Protein AF-A0A0M0KBC4-F1 (afdb_monomer_lite)

Radius of gyration: 20.79 Å; chains: 1; bounding box: 63×37×54 Å

Structure (mmCIF, N/CA/C/O backbone):
data_AF-A0A0M0KBC4-F1
#
_entry.id   AF-A0A0M0KBC4-F1
#
loop_
_atom_site.group_PDB
_atom_site.id
_atom_site.type_symbol
_atom_site.label_atom_id
_atom_site.label_alt_id
_atom_site.label_comp_id
_atom_site.label_asym_id
_atom_site.label_entity_id
_atom_site.label_seq_id
_atom_site.pdbx_PDB_ins_code
_atom_site.Cartn_x
_atom_site.Cartn_y
_atom_site.Cartn_z
_atom_site.occupancy
_atom_site.B_iso_or_equiv
_atom_site.auth_seq_id
_atom_site.auth_comp_id
_atom_site.auth_asym_id
_atom_site.auth_atom_id
_atom_site.pdbx_PDB_model_num
ATOM 1 N N . MET A 1 1 ? -1.799 -2.400 13.160 1.00 87.88 1 MET A N 1
ATOM 2 C CA . MET A 1 1 ? -2.278 -1.538 12.057 1.00 87.88 1 MET A CA 1
ATOM 3 C C . MET A 1 1 ? -3.212 -0.477 12.643 1.00 87.88 1 MET A C 1
ATOM 5 O O . MET A 1 1 ? -3.933 -0.819 13.569 1.00 87.88 1 MET A O 1
ATOM 9 N N . LEU A 1 2 ? -3.163 0.792 12.210 1.00 95.75 2 LEU A N 1
ATOM 10 C CA . LEU A 1 2 ? -4.002 1.878 12.781 1.00 95.75 2 LEU A CA 1
ATOM 11 C C . LEU A 1 2 ? -4.989 2.492 11.780 1.00 95.75 2 LEU A C 1
ATOM 13 O O . LEU A 1 2 ? -6.035 3.001 12.179 1.00 95.75 2 LEU A O 1
ATOM 17 N N . LEU A 1 3 ? -4.652 2.438 10.497 1.00 97.12 3 LEU A N 1
ATOM 18 C CA . LEU A 1 3 ? -5.424 2.964 9.384 1.00 97.12 3 LEU A CA 1
ATOM 19 C C . LEU A 1 3 ? -5.234 2.005 8.204 1.00 97.12 3 LEU A C 1
ATOM 21 O O . LEU A 1 3 ? -4.170 1.391 8.100 1.00 97.12 3 LEU A O 1
ATOM 25 N N . ALA A 1 4 ? -6.246 1.869 7.355 1.00 97.25 4 ALA A N 1
ATOM 26 C CA . ALA A 1 4 ? -6.097 1.277 6.030 1.00 97.25 4 ALA A CA 1
ATOM 27 C C . ALA A 1 4 ? -6.509 2.305 4.975 1.00 97.25 4 ALA A C 1
ATOM 29 O O . ALA A 1 4 ? -7.495 3.018 5.166 1.00 97.25 4 ALA A O 1
ATOM 30 N N . GLN A 1 5 ? -5.776 2.356 3.868 1.00 96.94 5 GLN A N 1
ATOM 31 C CA . GLN A 1 5 ? -6.034 3.252 2.745 1.00 96.94 5 GLN A CA 1
ATOM 32 C C . GLN A 1 5 ? -6.309 2.433 1.483 1.00 96.94 5 GLN A C 1
ATOM 34 O O . GLN A 1 5 ? -5.568 1.503 1.168 1.00 96.94 5 GLN A O 1
ATOM 39 N N . LEU A 1 6 ? -7.407 2.741 0.795 1.00 97.12 6 LEU A N 1
ATOM 40 C CA . LEU A 1 6 ? -7.862 2.020 -0.390 1.00 97.12 6 LEU A CA 1
ATOM 41 C C . LEU A 1 6 ? -8.185 3.011 -1.507 1.00 97.12 6 LEU A C 1
ATOM 43 O O . LEU A 1 6 ? -8.918 3.972 -1.288 1.00 97.12 6 LEU A O 1
ATOM 47 N N . ALA A 1 7 ? -7.673 2.745 -2.706 1.00 96.62 7 ALA A N 1
ATOM 48 C CA . ALA A 1 7 ? -7.993 3.492 -3.917 1.00 96.62 7 ALA A CA 1
ATOM 49 C C . ALA A 1 7 ? -8.399 2.517 -5.030 1.00 96.62 7 ALA A C 1
ATOM 51 O O . ALA A 1 7 ? -7.661 1.574 -5.338 1.00 96.62 7 ALA A O 1
ATOM 52 N N . ALA A 1 8 ? -9.572 2.738 -5.621 1.00 95.69 8 ALA A N 1
ATOM 53 C CA . ALA A 1 8 ? -10.022 2.015 -6.806 1.00 95.69 8 ALA A CA 1
ATOM 54 C C . ALA A 1 8 ? -9.536 2.715 -8.089 1.00 95.69 8 ALA A C 1
ATOM 56 O O . ALA A 1 8 ? -9.063 3.851 -8.056 1.00 95.69 8 ALA A O 1
ATOM 57 N N . ASP A 1 9 ? -9.605 2.014 -9.218 1.00 93.00 9 ASP A N 1
ATOM 58 C CA . ASP A 1 9 ? -9.225 2.512 -10.547 1.00 93.00 9 ASP A CA 1
ATOM 59 C C . ASP A 1 9 ? -10.371 3.227 -11.283 1.00 93.00 9 ASP A C 1
ATOM 61 O O . ASP A 1 9 ? -10.173 3.752 -12.377 1.00 93.00 9 ASP A O 1
ATOM 65 N N . ASP A 1 10 ? -11.554 3.302 -10.676 1.00 92.94 10 ASP A N 1
ATOM 66 C CA . ASP A 1 10 ? -12.769 3.897 -11.242 1.00 92.94 10 ASP A CA 1
ATOM 67 C C . ASP A 1 10 ? -12.880 5.421 -11.038 1.00 92.94 10 ASP A C 1
ATOM 69 O O . ASP A 1 10 ? -13.894 6.032 -11.379 1.00 92.94 10 ASP A O 1
ATOM 73 N N . GLY A 1 11 ? -11.844 6.047 -10.473 1.00 88.62 11 GLY A N 1
ATOM 74 C CA . GLY A 1 11 ? -11.829 7.475 -10.154 1.00 88.62 11 GLY A CA 1
ATOM 75 C C . GLY A 1 11 ? -12.604 7.843 -8.888 1.00 88.62 11 GLY A C 1
ATOM 76 O O . GLY A 1 11 ? -12.750 9.033 -8.596 1.00 88.62 11 GLY A O 1
ATOM 77 N N . SER A 1 12 ? -13.087 6.860 -8.121 1.00 93.62 12 SER A N 1
ATOM 78 C CA . SER A 1 12 ? -13.657 7.118 -6.801 1.00 93.62 12 SER A CA 1
ATOM 79 C C . SER A 1 12 ? -12.614 7.709 -5.836 1.00 93.62 12 SER A C 1
ATOM 81 O O . SER A 1 12 ? -11.406 7.494 -5.989 1.00 93.62 12 SER A O 1
ATOM 83 N N . PRO A 1 13 ? -13.052 8.487 -4.828 1.00 93.88 13 PRO A N 1
ATOM 84 C CA . PRO A 1 13 ? -12.146 9.027 -3.824 1.00 93.88 13 PRO A CA 1
ATOM 85 C C . PRO A 1 13 ? -11.430 7.925 -3.039 1.00 93.88 13 PRO A C 1
ATOM 87 O O . PRO A 1 13 ? -12.022 6.896 -2.713 1.00 93.88 13 PRO A O 1
ATOM 90 N N . THR A 1 14 ? -10.183 8.187 -2.641 1.00 95.88 14 THR A N 1
ATOM 91 C CA . THR A 1 14 ? -9.465 7.318 -1.704 1.00 95.88 14 THR A CA 1
ATOM 92 C C . THR A 1 14 ? -10.241 7.186 -0.395 1.00 95.88 14 THR A C 1
ATOM 94 O O . THR A 1 14 ? -10.592 8.181 0.245 1.00 95.88 14 THR A O 1
ATOM 97 N N . VAL A 1 15 ? -10.461 5.947 0.033 1.00 97.00 15 VAL A N 1
ATOM 98 C CA . VAL A 1 15 ? -11.138 5.611 1.284 1.00 97.00 15 VAL A CA 1
ATOM 99 C C . VAL A 1 15 ? -10.098 5.366 2.369 1.00 97.00 15 VAL A C 1
ATOM 101 O O . VAL A 1 15 ? -9.178 4.567 2.196 1.00 97.00 15 VAL A O 1
ATOM 104 N N . LEU A 1 16 ? -10.270 6.032 3.512 1.00 97.88 16 LEU A N 1
ATOM 105 C CA . LEU A 1 16 ? -9.506 5.775 4.731 1.00 97.88 16 LEU A CA 1
ATOM 106 C C . LEU A 1 16 ? -10.398 5.049 5.741 1.00 97.88 16 LEU A C 1
ATOM 108 O O . LEU A 1 16 ? -11.423 5.580 6.168 1.00 97.88 16 LEU A O 1
ATOM 112 N N . ILE A 1 17 ? -9.999 3.844 6.139 1.00 97.81 17 ILE A N 1
ATOM 113 C CA . ILE A 1 17 ? -10.707 3.025 7.125 1.00 97.81 17 ILE A CA 1
ATOM 114 C C . ILE A 1 17 ? -10.004 3.168 8.474 1.00 97.81 17 ILE A C 1
ATOM 116 O O . ILE A 1 17 ? -8.829 2.825 8.625 1.00 97.81 17 ILE A O 1
ATOM 120 N N . ASP A 1 18 ? -10.738 3.658 9.473 1.00 97.88 18 ASP A N 1
ATOM 121 C CA . ASP A 1 18 ? -10.247 3.873 10.835 1.00 97.88 18 ASP A CA 1
ATOM 122 C C . ASP A 1 18 ? -10.155 2.557 11.628 1.00 97.88 18 ASP A C 1
ATOM 124 O O . ASP A 1 18 ? -10.994 2.254 12.480 1.00 97.88 18 ASP A O 1
ATOM 128 N N . ILE A 1 19 ? -9.112 1.772 11.351 1.00 98.19 19 ILE A N 1
ATOM 129 C CA . ILE A 1 19 ? -8.852 0.488 12.024 1.00 98.19 19 ILE A CA 1
ATOM 130 C C . ILE A 1 19 ? -8.664 0.675 13.533 1.00 98.19 19 ILE A C 1
ATOM 132 O O . ILE A 1 19 ? -9.066 -0.182 14.313 1.00 98.19 19 ILE A O 1
ATOM 136 N N . TYR A 1 20 ? -8.108 1.805 13.975 1.00 96.75 20 TYR A N 1
ATOM 137 C CA . TYR A 1 20 ? -7.945 2.086 15.401 1.00 96.75 20 TYR A CA 1
ATOM 138 C C . TYR A 1 20 ? -9.282 2.195 16.149 1.00 96.75 20 TYR A C 1
ATOM 140 O O . TYR A 1 20 ? -9.367 1.777 17.302 1.00 96.75 20 TYR A O 1
ATOM 148 N N . ARG A 1 21 ? -10.337 2.727 15.525 1.00 97.19 21 ARG A N 1
ATOM 149 C CA . ARG A 1 21 ? -11.670 2.764 16.147 1.00 97.19 21 ARG A CA 1
ATOM 150 C C . ARG A 1 21 ? -12.486 1.506 15.896 1.00 97.19 21 ARG A C 1
ATOM 152 O O . ARG A 1 21 ? -13.163 1.046 16.806 1.00 97.19 21 ARG A O 1
ATOM 159 N N . LEU A 1 22 ? -12.450 0.995 14.669 1.00 97.75 22 LEU A N 1
ATOM 160 C CA . LEU A 1 22 ? -13.298 -0.118 14.238 1.00 97.75 22 LEU A CA 1
ATOM 161 C C . LEU A 1 22 ? -12.752 -1.481 14.670 1.00 97.75 22 LEU A C 1
ATOM 163 O O . LEU A 1 22 ? -13.522 -2.427 14.804 1.00 97.75 22 LEU A O 1
ATOM 167 N N . GLN A 1 23 ? -11.441 -1.580 14.902 1.00 96.44 23 GLN A N 1
ATOM 168 C CA . GLN A 1 23 ? -10.766 -2.799 15.339 1.00 96.44 23 GLN A CA 1
ATOM 169 C C . GLN A 1 23 ? -11.176 -3.994 14.460 1.00 96.44 23 GLN A C 1
ATOM 171 O O . GLN A 1 23 ? -11.133 -3.910 13.231 1.00 96.44 23 GLN A O 1
ATOM 176 N N . GLN A 1 24 ? -11.584 -5.100 15.080 1.00 97.38 24 GLN A N 1
ATOM 177 C CA . GLN A 1 24 ? -11.939 -6.338 14.401 1.00 97.38 24 GLN A CA 1
ATOM 178 C C . GLN A 1 24 ? -13.198 -6.213 13.522 1.00 97.38 24 GLN A C 1
ATOM 180 O O . GLN A 1 24 ? -13.252 -6.819 12.451 1.00 97.38 24 GLN A O 1
ATOM 185 N N . SER A 1 25 ? -14.160 -5.358 13.893 1.00 98.19 25 SER A N 1
ATOM 186 C CA . SER A 1 25 ? -15.384 -5.143 13.109 1.00 98.19 25 SER A CA 1
ATOM 187 C C . SER A 1 25 ? -15.105 -4.551 11.724 1.00 98.19 25 SER A C 1
ATOM 189 O O . SER A 1 25 ? -15.877 -4.805 10.806 1.00 98.19 25 SER A O 1
ATOM 191 N N . ALA A 1 26 ? -13.986 -3.840 11.506 1.00 98.25 26 ALA A N 1
ATOM 192 C CA . ALA A 1 26 ? -13.593 -3.414 10.153 1.00 98.25 26 ALA A CA 1
ATOM 193 C C . ALA A 1 26 ? -13.374 -4.606 9.206 1.00 98.25 26 ALA A C 1
ATOM 195 O O . ALA A 1 26 ? -13.672 -4.526 8.015 1.00 98.25 26 ALA A O 1
ATOM 196 N N . PHE A 1 27 ? -12.841 -5.705 9.739 1.00 98.44 27 PHE A N 1
ATOM 197 C CA . PHE A 1 27 ? -12.489 -6.902 8.983 1.00 98.44 27 PHE A CA 1
ATOM 198 C C . PHE A 1 27 ? -13.672 -7.837 8.791 1.00 98.44 27 PHE A C 1
ATOM 200 O O . PHE A 1 27 ? -13.830 -8.385 7.701 1.00 98.44 27 PHE A O 1
ATOM 207 N N . GLU A 1 28 ? -14.482 -8.003 9.831 1.00 97.44 28 GLU A N 1
ATOM 208 C CA . GLU A 1 28 ? -15.611 -8.930 9.843 1.00 97.44 28 GLU A CA 1
ATOM 209 C C . GLU A 1 28 ? -16.857 -8.275 9.254 1.00 97.44 28 GLU A C 1
ATOM 211 O O . GLU A 1 28 ? -17.180 -8.500 8.090 1.00 97.44 28 GLU A O 1
ATOM 216 N N . GLU A 1 29 ? -17.516 -7.409 10.018 1.00 97.44 29 GLU A N 1
ATOM 217 C CA . GLU A 1 29 ? -18.752 -6.735 9.604 1.00 97.44 29 GLU A CA 1
ATOM 218 C C . GLU A 1 29 ? -18.523 -5.765 8.435 1.00 97.44 29 GLU A C 1
ATOM 220 O O . GLU A 1 29 ? -19.352 -5.656 7.535 1.00 97.44 29 GLU A O 1
ATOM 225 N N . GLY A 1 30 ? -17.374 -5.085 8.423 1.00 97.06 30 GLY A N 1
ATOM 226 C CA . GLY A 1 30 ? -16.983 -4.135 7.381 1.00 97.06 30 GLY A CA 1
ATOM 227 C C . GLY A 1 30 ? -16.482 -4.784 6.088 1.00 97.06 30 GLY A C 1
ATOM 228 O O . GLY A 1 30 ? -16.211 -4.073 5.122 1.00 97.06 30 GLY A O 1
ATOM 229 N N . GLY A 1 31 ? -16.332 -6.113 6.050 1.00 97.88 31 GLY A N 1
ATOM 230 C CA . GLY A 1 31 ? -15.965 -6.863 4.845 1.00 97.88 31 GLY A CA 1
ATOM 231 C C . GLY A 1 31 ? -14.505 -6.728 4.393 1.00 97.88 31 GLY A C 1
ATOM 232 O O . GLY A 1 31 ? -14.138 -7.300 3.362 1.00 97.88 31 GLY A O 1
ATOM 233 N N . LEU A 1 32 ? -13.641 -6.028 5.140 1.00 98.06 32 LEU A N 1
ATOM 234 C CA . LEU A 1 32 ? -12.242 -5.836 4.740 1.00 98.06 32 LEU A CA 1
ATOM 235 C C . LEU A 1 32 ? -11.474 -7.167 4.664 1.00 98.06 32 LEU A C 1
ATOM 237 O O . LEU A 1 32 ? -10.649 -7.327 3.765 1.00 98.06 32 LEU A O 1
ATOM 241 N N . ARG A 1 33 ? -11.769 -8.156 5.527 1.00 98.44 33 ARG A N 1
ATOM 242 C CA . ARG A 1 33 ? -11.155 -9.496 5.426 1.00 98.44 33 ARG A CA 1
ATOM 243 C C . ARG A 1 33 ? -11.511 -10.156 4.100 1.00 98.44 33 ARG A C 1
ATOM 245 O O . ARG A 1 33 ? -10.613 -10.585 3.382 1.00 98.44 33 ARG A O 1
ATOM 252 N N . ALA A 1 34 ? -12.798 -10.175 3.751 1.00 98.50 34 ALA A N 1
ATOM 253 C CA . ALA A 1 34 ? -13.273 -10.775 2.507 1.00 98.50 34 ALA A CA 1
ATOM 254 C C . ALA A 1 34 ? -12.606 -10.134 1.276 1.00 98.50 34 ALA A C 1
ATOM 256 O O . ALA A 1 34 ? -12.190 -10.838 0.356 1.00 98.50 34 ALA A O 1
ATOM 257 N N . LEU A 1 35 ? -12.430 -8.809 1.284 1.00 98.12 35 LEU A N 1
ATOM 258 C CA . LEU A 1 35 ? -11.727 -8.086 0.223 1.00 98.12 35 LEU A CA 1
ATOM 259 C C . LEU A 1 35 ? -10.235 -8.462 0.139 1.00 98.12 35 LEU A C 1
ATOM 261 O O . LEU A 1 35 ? -9.726 -8.770 -0.943 1.00 98.12 35 LEU A O 1
ATOM 265 N N . LEU A 1 36 ? -9.522 -8.446 1.268 1.00 98.38 36 LEU A N 1
ATOM 266 C CA . LEU A 1 36 ? -8.079 -8.711 1.310 1.00 98.38 36 LEU A CA 1
ATOM 267 C C . LEU A 1 36 ? -7.739 -10.181 1.001 1.00 98.38 36 LEU A C 1
ATOM 269 O O . LEU A 1 36 ? -6.717 -10.437 0.358 1.00 98.38 36 LEU A O 1
ATOM 273 N N . GLU A 1 37 ? -8.623 -11.118 1.356 1.00 98.44 37 GLU A N 1
ATOM 274 C CA . GLU A 1 37 ? -8.490 -12.559 1.085 1.00 98.44 37 GLU A CA 1
ATOM 275 C C . GLU A 1 37 ? -9.006 -12.980 -0.301 1.00 98.44 37 GLU A C 1
ATOM 277 O O . GLU A 1 37 ? -8.656 -14.063 -0.780 1.00 98.44 37 GLU A O 1
ATOM 282 N N . SER A 1 38 ? -9.761 -12.121 -0.995 1.00 98.38 38 SER A N 1
ATOM 283 C CA . SER A 1 38 ? -10.327 -12.407 -2.320 1.00 98.38 38 SER A CA 1
ATOM 284 C C . SER A 1 38 ? -9.261 -12.747 -3.368 1.00 98.38 38 SER A C 1
ATOM 286 O O . SER A 1 38 ? -8.368 -11.953 -3.662 1.00 98.38 38 SER A O 1
ATOM 288 N N . THR A 1 39 ? -9.389 -13.902 -4.019 1.00 96.56 39 THR A N 1
ATOM 289 C CA . THR A 1 39 ? -8.565 -14.253 -5.187 1.00 96.56 39 THR A CA 1
ATOM 290 C C . THR A 1 39 ? -9.065 -13.612 -6.481 1.00 96.56 39 THR A C 1
ATOM 292 O O . THR A 1 39 ? -8.310 -13.552 -7.447 1.00 96.56 39 THR A O 1
ATOM 295 N N . ALA A 1 40 ? -10.299 -13.100 -6.503 1.00 97.19 40 ALA A N 1
ATOM 296 C CA . ALA A 1 40 ? -10.872 -12.409 -7.656 1.00 97.19 40 ALA A CA 1
ATOM 297 C C . ALA A 1 40 ? -10.400 -10.950 -7.737 1.00 97.19 40 ALA A C 1
ATOM 299 O O . ALA A 1 40 ? -10.138 -10.434 -8.820 1.00 97.19 40 ALA A O 1
ATOM 300 N N . THR A 1 41 ? -10.233 -10.297 -6.586 1.00 96.81 41 THR A N 1
ATOM 301 C CA . THR A 1 41 ? -9.788 -8.903 -6.511 1.00 96.81 41 THR A CA 1
ATOM 302 C C . THR A 1 41 ? -8.276 -8.852 -6.348 1.00 96.81 41 THR A C 1
ATOM 304 O O . THR A 1 41 ? -7.727 -9.370 -5.369 1.00 96.81 41 THR A O 1
ATOM 307 N N . ARG A 1 42 ? -7.589 -8.224 -7.305 1.00 97.31 42 ARG A N 1
ATOM 308 C CA . ARG A 1 42 ? -6.144 -7.994 -7.221 1.00 97.31 42 ARG A CA 1
ATOM 309 C C . ARG A 1 42 ? -5.865 -6.785 -6.332 1.00 97.31 42 ARG A C 1
ATOM 311 O O . ARG A 1 42 ? -6.443 -5.726 -6.545 1.00 97.31 42 ARG A O 1
ATOM 318 N N . LYS A 1 43 ? -4.966 -6.933 -5.357 1.00 98.31 43 LYS A N 1
ATOM 319 C CA . LYS A 1 43 ? -4.533 -5.828 -4.487 1.00 98.31 43 LYS A CA 1
ATOM 320 C C . LYS A 1 43 ? -3.211 -5.268 -4.991 1.00 98.31 43 LYS A C 1
ATOM 322 O O . LYS A 1 43 ? -2.247 -6.018 -5.140 1.00 98.31 43 LYS A O 1
ATOM 327 N N . LEU A 1 44 ? -3.169 -3.966 -5.251 1.00 98.12 44 LEU A N 1
ATOM 328 C CA . LEU A 1 44 ? -1.933 -3.260 -5.574 1.00 98.12 44 LEU A CA 1
ATOM 329 C C . LEU A 1 44 ? -1.354 -2.713 -4.279 1.00 98.12 44 LEU A C 1
ATOM 331 O O . LEU A 1 44 ? -2.015 -1.928 -3.603 1.00 98.12 44 LEU A O 1
ATOM 335 N N . ILE A 1 45 ? -0.161 -3.163 -3.904 1.00 97.75 45 ILE A N 1
ATOM 336 C CA . ILE A 1 45 ? 0.465 -2.774 -2.638 1.00 97.75 45 ILE A CA 1
ATOM 337 C C . ILE A 1 45 ? 1.923 -2.437 -2.901 1.00 97.75 45 ILE A C 1
ATOM 339 O O . ILE A 1 45 ? 2.607 -3.139 -3.642 1.00 97.75 45 ILE A O 1
ATOM 343 N N . PHE A 1 46 ? 2.405 -1.354 -2.300 1.00 96.94 46 PHE A N 1
ATOM 344 C CA . PHE A 1 46 ? 3.818 -1.012 -2.335 1.00 96.94 46 PHE A CA 1
ATOM 345 C C . PHE A 1 46 ? 4.501 -1.577 -1.090 1.00 96.94 46 PHE A C 1
ATOM 347 O O . PHE A 1 46 ? 4.295 -1.052 -0.004 1.00 96.94 46 PHE A O 1
ATOM 354 N N . ASP A 1 47 ? 5.316 -2.624 -1.253 1.00 96.12 47 ASP A N 1
ATOM 355 C CA . ASP A 1 47 ? 6.029 -3.276 -0.144 1.00 96.12 47 ASP A CA 1
ATOM 356 C C . ASP A 1 47 ? 5.109 -3.817 0.971 1.00 96.12 47 ASP A C 1
ATOM 358 O O . ASP A 1 47 ? 5.189 -3.435 2.137 1.00 96.12 47 ASP A O 1
ATOM 362 N N . GLY A 1 48 ? 4.237 -4.762 0.614 1.00 96.00 48 GLY A N 1
ATOM 363 C CA . GLY A 1 48 ? 3.202 -5.285 1.515 1.00 96.00 48 GLY A CA 1
ATOM 364 C C . GLY A 1 48 ? 3.681 -6.238 2.611 1.00 96.00 48 GLY A C 1
ATOM 365 O O . GLY A 1 48 ? 2.855 -6.899 3.232 1.00 96.00 48 GLY A O 1
ATOM 366 N N . ARG A 1 49 ? 4.991 -6.379 2.839 1.00 96.38 49 ARG A N 1
ATOM 367 C CA . ARG A 1 49 ? 5.542 -7.366 3.787 1.00 96.38 49 ARG A CA 1
ATOM 368 C C . ARG A 1 49 ? 5.135 -7.063 5.230 1.00 96.38 49 ARG A C 1
ATOM 370 O O . ARG A 1 49 ? 4.615 -7.938 5.916 1.00 96.38 49 ARG A O 1
ATOM 377 N N . ALA A 1 50 ? 5.332 -5.818 5.668 1.00 95.06 50 ALA A N 1
ATOM 378 C CA . ALA A 1 50 ? 4.927 -5.377 7.004 1.00 95.06 50 ALA A CA 1
ATOM 379 C C . ALA A 1 50 ? 3.400 -5.406 7.174 1.00 95.06 50 ALA A C 1
ATOM 381 O O . ALA A 1 50 ? 2.900 -5.772 8.239 1.00 95.06 50 ALA A O 1
ATOM 382 N N . ASP A 1 51 ? 2.665 -5.069 6.111 1.00 96.12 51 ASP A N 1
ATOM 383 C CA . ASP A 1 51 ? 1.205 -5.115 6.108 1.00 96.12 51 ASP A CA 1
ATOM 384 C C . ASP A 1 51 ? 0.697 -6.551 6.240 1.00 96.12 51 ASP A C 1
ATOM 386 O O . ASP A 1 51 ? -0.179 -6.810 7.055 1.00 96.12 51 ASP A O 1
ATOM 390 N N . ALA A 1 52 ? 1.269 -7.505 5.501 1.00 97.44 52 ALA A N 1
ATOM 391 C CA . ALA A 1 52 ? 0.885 -8.912 5.571 1.00 97.44 52 ALA A CA 1
ATOM 392 C C . ALA A 1 52 ? 1.156 -9.529 6.950 1.00 97.44 52 ALA A C 1
ATOM 394 O O . ALA A 1 52 ? 0.287 -10.225 7.476 1.00 97.44 52 ALA A O 1
ATOM 395 N N . ASP A 1 53 ? 2.317 -9.242 7.547 1.00 97.00 53 ASP A N 1
ATOM 396 C CA . ASP A 1 53 ? 2.661 -9.653 8.915 1.00 97.00 53 ASP A CA 1
ATOM 397 C C . ASP A 1 53 ? 1.635 -9.105 9.927 1.00 97.00 53 ASP A C 1
ATOM 399 O O . ASP A 1 53 ? 1.040 -9.854 10.707 1.00 97.00 53 ASP A O 1
ATOM 403 N N . ALA A 1 54 ? 1.331 -7.804 9.850 1.00 95.69 54 ALA A N 1
ATOM 404 C CA . ALA A 1 54 ? 0.357 -7.160 10.727 1.00 95.69 54 ALA A CA 1
ATOM 405 C C . ALA A 1 54 ? -1.077 -7.678 10.516 1.00 95.69 54 ALA A C 1
ATOM 407 O O . ALA A 1 54 ? -1.777 -7.946 11.492 1.00 95.69 54 ALA A O 1
ATOM 408 N N . LEU A 1 55 ? -1.525 -7.824 9.268 1.00 97.56 55 LEU A N 1
ATOM 409 C CA . LEU A 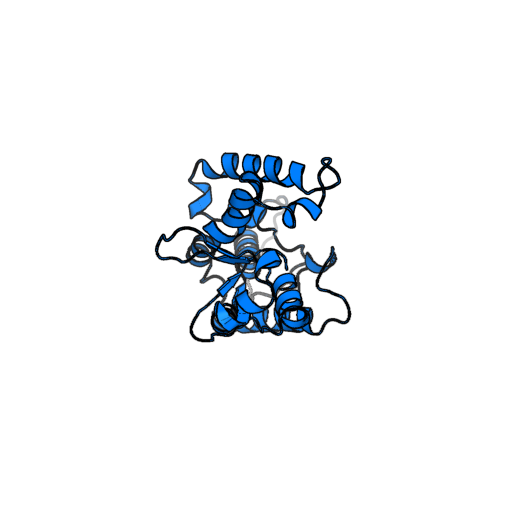1 55 ? -2.852 -8.341 8.922 1.00 97.56 55 LEU A CA 1
ATOM 410 C C . LEU A 1 55 ? -3.043 -9.769 9.439 1.00 97.56 55 LEU A C 1
ATOM 412 O O . LEU A 1 55 ? -4.092 -10.083 10.008 1.00 97.56 55 LEU A O 1
ATOM 416 N N . PHE A 1 56 ? -2.025 -10.616 9.292 1.00 97.25 56 PHE A N 1
ATOM 417 C CA . PHE A 1 56 ? -2.100 -12.007 9.713 1.00 97.25 56 PHE A CA 1
ATOM 418 C C . PHE A 1 56 ? -2.126 -12.132 11.238 1.00 97.25 56 PHE A C 1
ATOM 420 O O . PHE A 1 56 ? -3.085 -12.667 11.793 1.00 97.25 56 PHE A O 1
ATOM 427 N N . HIS A 1 57 ? -1.116 -11.597 11.928 1.00 95.94 57 HIS A N 1
ATOM 428 C CA . HIS A 1 57 ? -0.965 -11.827 13.369 1.00 95.94 57 HIS A CA 1
ATOM 429 C C . HIS A 1 57 ? -1.926 -10.997 14.220 1.00 95.94 57 HIS A C 1
ATOM 431 O O . HIS A 1 57 ? -2.369 -11.474 15.263 1.00 95.94 57 HIS A O 1
ATOM 437 N N . LEU A 1 58 ? -2.279 -9.777 13.794 1.00 95.69 58 LEU A N 1
ATOM 438 C CA . LEU A 1 58 ? -3.140 -8.887 14.588 1.00 95.69 58 LEU A CA 1
ATOM 439 C C . LEU A 1 58 ? -4.626 -9.017 14.248 1.00 95.69 58 LEU A C 1
ATOM 441 O O . LEU A 1 58 ? -5.458 -8.748 15.109 1.00 95.69 58 LEU A O 1
ATOM 445 N N . HIS A 1 59 ? -4.964 -9.395 13.012 1.00 96.44 59 HIS A N 1
ATOM 446 C CA . HIS A 1 59 ? -6.345 -9.342 12.511 1.00 96.44 59 HIS A CA 1
ATOM 447 C C . HIS A 1 59 ? -6.827 -10.659 11.887 1.00 96.44 59 HIS A C 1
ATOM 449 O O . HIS A 1 59 ? -7.946 -10.721 11.359 1.00 96.44 59 HIS A O 1
ATOM 455 N N . GLN A 1 60 ? -6.005 -11.718 11.941 1.00 97.44 60 GLN A N 1
ATOM 456 C CA . GLN A 1 60 ? -6.317 -13.039 11.385 1.00 97.44 60 GLN A CA 1
ATOM 457 C C . GLN A 1 60 ? -6.802 -12.930 9.933 1.00 97.44 60 GLN A C 1
ATOM 459 O O . GLN A 1 60 ? -7.839 -13.476 9.567 1.00 97.44 60 GLN A O 1
ATOM 464 N N . THR A 1 61 ? -6.108 -12.113 9.139 1.00 97.88 61 THR A N 1
ATOM 465 C CA . THR A 1 61 ? -6.475 -11.803 7.754 1.00 97.88 61 THR A CA 1
ATOM 466 C C . THR A 1 61 ? -5.296 -12.100 6.839 1.00 97.88 61 THR A C 1
ATOM 468 O O . THR A 1 61 ? -4.198 -11.572 7.030 1.00 97.88 61 THR A O 1
ATOM 471 N N . ARG A 1 62 ? -5.504 -12.954 5.834 1.00 97.62 62 ARG A N 1
ATOM 472 C CA . ARG A 1 62 ? -4.470 -13.313 4.855 1.00 97.62 62 ARG A CA 1
ATOM 473 C C . ARG A 1 62 ? -4.549 -12.427 3.622 1.00 97.62 62 ARG A C 1
ATOM 475 O O . ARG A 1 62 ? -5.515 -12.431 2.875 1.00 97.62 62 ARG A O 1
ATOM 482 N N . LEU A 1 63 ? -3.469 -11.718 3.347 1.00 97.44 63 LEU A N 1
ATOM 483 C CA . LEU A 1 63 ? -3.374 -10.919 2.139 1.00 97.44 63 LEU A CA 1
ATOM 484 C C . LEU A 1 63 ? -3.072 -11.821 0.923 1.00 97.44 63 LEU A C 1
ATOM 486 O O . LEU A 1 63 ? -2.014 -12.448 0.859 1.00 97.44 63 LEU A O 1
ATOM 490 N N . THR A 1 64 ? -3.998 -11.913 -0.035 1.00 97.12 64 THR A N 1
ATOM 491 C CA . THR A 1 64 ? -3.888 -12.791 -1.225 1.00 97.12 64 THR A CA 1
ATOM 492 C C . THR A 1 64 ? -3.883 -11.987 -2.526 1.00 97.12 64 THR A C 1
ATOM 494 O O . THR A 1 64 ? -4.143 -10.797 -2.496 1.00 97.12 64 THR A O 1
ATOM 497 N N . ASN A 1 65 ? -3.602 -12.602 -3.685 1.00 97.56 65 ASN A N 1
ATOM 498 C CA . ASN A 1 65 ? -3.681 -11.963 -5.016 1.00 97.56 65 ASN A CA 1
ATOM 499 C C . ASN A 1 65 ? -3.094 -10.533 -5.075 1.00 97.56 65 ASN A C 1
ATOM 501 O O . ASN A 1 65 ? -3.746 -9.578 -5.506 1.00 97.56 65 ASN A O 1
ATOM 505 N N . VAL A 1 66 ? -1.867 -10.383 -4.580 1.00 98.00 66 VAL A N 1
ATOM 506 C CA . VAL A 1 66 ? -1.173 -9.094 -4.515 1.00 98.00 66 VAL A CA 1
ATOM 507 C C . VAL A 1 66 ? -0.287 -8.906 -5.740 1.00 98.00 66 VAL A C 1
ATOM 509 O O . VAL A 1 66 ? 0.368 -9.842 -6.198 1.00 98.00 66 VAL A O 1
ATOM 512 N N . CYS A 1 67 ? -0.259 -7.682 -6.253 1.00 97.81 67 CYS A N 1
ATOM 513 C CA . CYS A 1 67 ? 0.780 -7.183 -7.138 1.00 97.81 67 CYS A CA 1
ATOM 514 C C . CYS A 1 67 ? 1.643 -6.201 -6.343 1.00 97.81 67 CYS A C 1
ATOM 516 O O . CYS A 1 67 ? 1.152 -5.159 -5.905 1.00 97.81 67 CYS A O 1
ATOM 518 N N . ASP A 1 68 ? 2.911 -6.552 -6.139 1.00 97.75 68 ASP A N 1
ATOM 519 C CA . ASP A 1 68 ? 3.837 -5.733 -5.364 1.00 97.75 68 ASP A CA 1
ATOM 520 C C . ASP A 1 68 ? 4.485 -4.657 -6.248 1.00 97.75 68 ASP A C 1
ATOM 522 O O . ASP A 1 68 ? 5.381 -4.926 -7.056 1.00 97.75 68 ASP A O 1
ATOM 526 N N . CYS A 1 69 ? 4.031 -3.414 -6.097 1.00 97.25 69 CYS A N 1
ATOM 527 C CA . CYS A 1 69 ? 4.495 -2.283 -6.898 1.00 97.25 69 CYS A CA 1
ATOM 528 C C . CYS A 1 69 ? 5.979 -1.953 -6.659 1.00 97.25 69 CYS A C 1
ATOM 530 O O . CYS A 1 69 ? 6.628 -1.388 -7.542 1.00 97.25 69 CYS A O 1
ATOM 532 N N . GLN A 1 70 ? 6.550 -2.330 -5.508 1.00 96.50 70 GLN A N 1
ATOM 533 C CA . GLN A 1 70 ? 7.978 -2.142 -5.245 1.00 96.50 70 GLN A CA 1
ATOM 534 C C . GLN A 1 70 ? 8.826 -3.093 -6.099 1.00 96.50 70 GLN A C 1
ATOM 536 O O . GLN A 1 70 ? 9.874 -2.687 -6.606 1.00 96.50 70 GLN A O 1
ATOM 541 N N . VAL A 1 71 ? 8.361 -4.332 -6.303 1.00 96.69 71 VAL A N 1
ATOM 542 C CA . VAL A 1 71 ? 9.010 -5.311 -7.193 1.00 96.69 71 VAL A CA 1
ATOM 543 C C . VAL A 1 71 ? 8.986 -4.807 -8.636 1.00 96.69 71 VAL A C 1
ATOM 545 O O . VAL A 1 71 ? 10.028 -4.814 -9.292 1.00 96.69 71 VAL A O 1
ATOM 548 N N . LEU A 1 72 ? 7.833 -4.307 -9.105 1.00 95.94 72 LEU A N 1
ATOM 549 C CA . LEU A 1 72 ? 7.710 -3.696 -10.437 1.00 95.94 72 LEU A CA 1
ATOM 550 C C . LEU A 1 72 ? 8.698 -2.540 -10.620 1.00 95.94 72 LEU A C 1
ATOM 552 O O . LEU A 1 72 ? 9.450 -2.518 -11.592 1.00 95.94 72 LEU A O 1
ATOM 556 N N . CYS A 1 73 ? 8.742 -1.617 -9.655 1.00 95.19 73 CYS A N 1
ATOM 557 C CA . CYS A 1 73 ? 9.655 -0.479 -9.691 1.00 95.19 73 CYS A CA 1
ATOM 558 C C . CYS A 1 73 ? 11.123 -0.926 -9.742 1.00 95.19 73 CYS A C 1
ATOM 560 O O . CYS A 1 73 ? 11.886 -0.454 -10.582 1.00 95.19 73 CYS A O 1
ATOM 562 N N . ALA A 1 74 ? 11.523 -1.859 -8.876 1.00 95.00 74 ALA A N 1
ATOM 563 C CA . ALA A 1 74 ? 12.893 -2.362 -8.842 1.00 95.00 74 ALA A CA 1
ATOM 564 C C . ALA A 1 74 ? 13.299 -3.001 -10.179 1.00 95.00 74 ALA A C 1
ATOM 566 O O . ALA A 1 74 ? 14.352 -2.669 -10.719 1.00 95.00 74 ALA A O 1
ATOM 567 N N . ARG A 1 75 ? 12.442 -3.855 -10.751 1.00 94.62 75 ARG A N 1
ATOM 568 C CA . ARG A 1 75 ? 12.697 -4.508 -12.043 1.00 94.62 75 ARG A CA 1
ATOM 569 C C . ARG A 1 75 ? 12.750 -3.509 -13.197 1.00 94.62 75 ARG A C 1
ATOM 571 O O . ARG A 1 75 ? 13.594 -3.647 -14.078 1.00 94.62 75 ARG A O 1
ATOM 578 N N . HIS A 1 76 ? 11.904 -2.481 -13.170 1.00 93.38 76 HIS A N 1
ATOM 579 C CA . HIS A 1 76 ? 11.938 -1.407 -14.160 1.00 93.38 76 HIS A CA 1
ATOM 580 C C . HIS A 1 76 ? 13.265 -0.637 -14.109 1.00 93.38 76 HIS A C 1
ATOM 582 O O . HIS A 1 76 ? 13.892 -0.416 -15.144 1.00 93.38 76 HIS A O 1
ATOM 588 N N . LEU A 1 77 ? 13.724 -0.279 -12.906 1.00 91.88 77 LEU A N 1
ATOM 589 C CA . LEU A 1 77 ? 15.000 0.412 -12.714 1.00 91.88 77 LEU A CA 1
ATOM 590 C C . LEU A 1 77 ? 16.194 -0.445 -13.158 1.00 91.88 77 LEU A C 1
ATOM 592 O O . LEU A 1 77 ? 17.119 0.089 -13.768 1.00 91.88 77 LEU A O 1
ATOM 596 N N . ASP A 1 78 ? 16.170 -1.757 -12.903 1.00 91.62 78 ASP A N 1
ATOM 597 C CA . ASP A 1 78 ? 17.217 -2.668 -13.383 1.00 91.62 78 ASP A CA 1
ATOM 598 C C . ASP A 1 78 ? 17.261 -2.720 -14.915 1.00 91.62 78 ASP A C 1
ATOM 600 O O . ASP A 1 78 ? 18.337 -2.635 -15.508 1.00 91.62 78 ASP A O 1
ATOM 604 N N . ALA A 1 79 ? 16.096 -2.834 -15.565 1.00 90.31 79 ALA A N 1
ATOM 605 C CA . ALA A 1 79 ? 15.998 -2.874 -17.021 1.00 90.31 79 ALA A CA 1
ATOM 606 C C . ALA A 1 79 ? 16.495 -1.565 -17.655 1.00 90.31 79 ALA A C 1
ATOM 608 O O . ALA A 1 79 ? 17.251 -1.595 -18.626 1.00 90.31 79 ALA A O 1
ATOM 609 N N . ALA A 1 80 ? 16.138 -0.419 -17.066 1.00 88.44 80 ALA A N 1
ATOM 610 C CA . ALA A 1 80 ? 16.627 0.887 -17.499 1.00 88.44 80 ALA A CA 1
ATOM 611 C C . ALA A 1 80 ? 18.153 1.016 -17.336 1.00 88.44 80 ALA A C 1
ATOM 613 O O . ALA A 1 80 ? 18.828 1.510 -18.238 1.00 88.44 80 ALA A O 1
ATOM 614 N N . ALA A 1 81 ? 18.711 0.531 -16.222 1.00 88.81 81 ALA A N 1
ATOM 615 C CA . ALA A 1 81 ? 20.154 0.532 -15.991 1.00 88.81 81 ALA A CA 1
ATOM 616 C C . ALA A 1 81 ? 20.907 -0.389 -16.968 1.00 88.81 81 ALA A C 1
ATOM 618 O O . ALA A 1 81 ? 21.997 -0.040 -17.414 1.00 88.81 81 ALA A O 1
ATOM 619 N N . ALA A 1 82 ? 20.327 -1.536 -17.331 1.00 88.25 82 ALA A N 1
ATOM 620 C CA . ALA A 1 82 ? 20.905 -2.460 -18.307 1.00 88.25 82 ALA A CA 1
ATOM 621 C C . ALA A 1 82 ? 20.868 -1.917 -19.748 1.00 88.25 82 ALA A C 1
ATOM 623 O O . ALA A 1 82 ? 21.728 -2.269 -20.551 1.00 88.25 82 ALA A O 1
ATOM 624 N N . ALA A 1 83 ? 19.891 -1.065 -20.073 1.00 85.62 83 ALA A N 1
ATOM 625 C CA . ALA A 1 83 ? 19.756 -0.431 -21.385 1.00 85.62 83 ALA A CA 1
ATOM 626 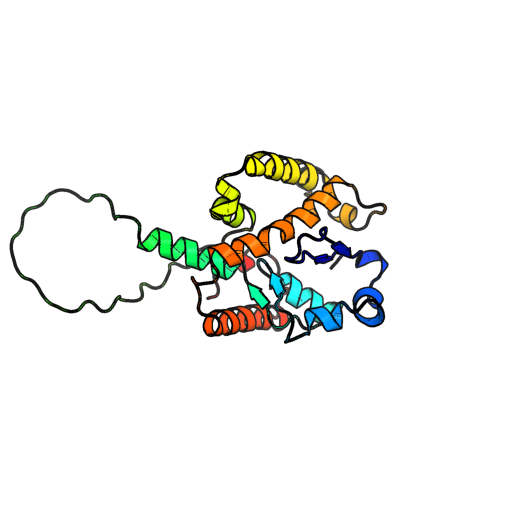C C . ALA A 1 83 ? 20.612 0.840 -21.554 1.00 85.62 83 ALA A C 1
ATOM 628 O O . ALA A 1 83 ? 20.767 1.326 -22.676 1.00 85.62 83 ALA A O 1
ATOM 629 N N . ALA A 1 84 ? 21.158 1.401 -20.469 1.00 79.56 84 ALA A N 1
ATOM 630 C CA . ALA A 1 84 ? 21.975 2.607 -20.530 1.00 79.56 84 ALA A CA 1
ATOM 631 C C . ALA A 1 84 ? 23.310 2.334 -21.258 1.00 79.56 84 ALA A C 1
ATOM 633 O O . ALA A 1 84 ? 24.003 1.369 -20.924 1.00 79.56 84 ALA A O 1
ATOM 634 N N . PRO A 1 85 ? 23.715 3.173 -22.233 1.00 75.81 85 PRO A N 1
ATOM 635 C CA . PRO A 1 85 ? 24.976 2.989 -22.937 1.00 75.81 85 PRO A CA 1
ATOM 636 C C . PRO A 1 85 ? 26.146 3.136 -21.958 1.00 75.81 85 PRO A C 1
ATOM 638 O O . PRO A 1 85 ? 26.320 4.172 -21.316 1.00 75.81 85 PRO A O 1
ATOM 641 N N . SER A 1 86 ? 26.959 2.088 -21.844 1.00 60.81 86 SER A N 1
ATOM 642 C CA . SER A 1 86 ? 28.186 2.088 -21.050 1.00 60.81 86 SER A CA 1
ATOM 643 C C . SER A 1 86 ? 29.197 3.076 -21.646 1.00 60.81 86 SER A C 1
ATOM 645 O O . SER A 1 86 ? 29.857 2.775 -22.638 1.00 60.81 86 SER A O 1
ATOM 647 N N . GLY A 1 87 ? 29.291 4.275 -21.068 1.00 54.53 87 GLY A N 1
ATOM 648 C CA . GLY A 1 87 ? 30.209 5.328 -21.497 1.00 54.53 87 GLY A CA 1
ATOM 649 C C . GLY A 1 87 ? 31.622 5.197 -20.912 1.00 54.53 87 GLY A C 1
ATOM 650 O O . GLY A 1 87 ? 31.805 5.310 -19.706 1.00 54.53 87 GLY A O 1
ATOM 651 N N . SER A 1 88 ? 32.585 5.039 -21.828 1.00 44.81 88 SER A N 1
ATOM 652 C CA . SER A 1 88 ? 34.026 5.363 -21.794 1.00 44.81 88 SER A CA 1
ATOM 653 C C . SER A 1 88 ? 35.001 4.585 -20.888 1.00 44.81 88 SER A C 1
ATOM 655 O O . SER A 1 88 ? 35.199 4.923 -19.723 1.00 44.81 88 SER A O 1
ATOM 657 N N . THR A 1 89 ? 35.791 3.707 -21.516 1.00 38.72 89 THR A N 1
ATOM 658 C CA . THR A 1 89 ? 37.234 3.565 -21.241 1.00 38.72 89 THR A CA 1
ATOM 659 C C . THR A 1 89 ? 38.003 3.611 -22.565 1.00 38.72 89 THR A C 1
ATOM 661 O O . THR A 1 89 ? 37.850 2.717 -23.390 1.00 38.72 89 THR A O 1
ATOM 664 N N . THR A 1 90 ? 38.739 4.713 -22.737 1.00 43.59 90 THR A N 1
ATOM 665 C CA . THR A 1 90 ? 39.988 4.954 -23.491 1.00 43.59 90 THR A CA 1
ATOM 666 C C . THR A 1 90 ? 40.380 4.058 -24.672 1.00 43.59 90 THR A C 1
ATOM 668 O O . THR A 1 90 ? 40.518 2.844 -24.541 1.00 43.59 90 THR A O 1
ATOM 671 N N . ASP A 1 91 ? 40.710 4.740 -25.772 1.00 42.09 91 ASP A N 1
ATOM 672 C CA . ASP A 1 91 ? 41.399 4.263 -26.970 1.00 42.09 91 ASP A CA 1
ATOM 673 C C . ASP A 1 91 ? 42.542 3.272 -26.708 1.00 42.09 91 ASP A C 1
ATOM 675 O O . ASP A 1 91 ? 43.427 3.496 -25.880 1.00 42.09 91 ASP A O 1
ATOM 679 N N . GLY A 1 92 ? 42.560 2.206 -27.505 1.00 37.72 92 GLY A N 1
ATOM 680 C CA . GLY A 1 92 ? 43.639 1.230 -27.556 1.00 37.72 92 GLY A CA 1
ATOM 681 C C . GLY A 1 92 ? 43.385 0.215 -28.662 1.00 37.72 92 GLY A C 1
ATOM 682 O O . GLY A 1 92 ? 42.712 -0.788 -28.457 1.00 37.72 92 GLY A O 1
ATOM 683 N N . VAL A 1 93 ? 43.902 0.517 -29.851 1.00 43.00 93 VAL A N 1
ATOM 684 C CA . VAL A 1 93 ? 43.910 -0.327 -31.053 1.00 43.00 93 VAL A CA 1
ATOM 685 C C . VAL A 1 93 ? 44.346 -1.764 -30.736 1.00 43.00 93 VAL A C 1
ATOM 687 O O . VAL A 1 93 ? 45.467 -1.969 -30.282 1.00 43.00 93 VAL A O 1
ATOM 690 N N . ALA A 1 94 ? 43.519 -2.756 -31.082 1.00 36.31 94 ALA A N 1
ATOM 691 C CA . ALA A 1 94 ? 43.987 -4.075 -31.509 1.00 36.31 94 ALA A CA 1
ATOM 692 C C . ALA A 1 94 ? 42.896 -4.828 -32.287 1.00 36.31 94 ALA A C 1
ATOM 694 O O . ALA A 1 94 ? 41.736 -4.914 -31.898 1.00 36.31 94 ALA A O 1
ATOM 695 N N . THR A 1 95 ? 43.323 -5.353 -33.425 1.00 39.28 95 THR A N 1
ATOM 696 C CA . THR A 1 95 ? 42.598 -6.110 -34.441 1.00 39.28 95 THR A CA 1
ATOM 697 C C . THR A 1 95 ? 42.186 -7.514 -33.988 1.00 39.28 95 THR A C 1
ATOM 699 O O . THR A 1 95 ? 43.003 -8.225 -33.410 1.00 39.28 95 THR A O 1
ATOM 702 N N . GLY A 1 96 ? 41.013 -7.972 -34.442 1.00 35.81 96 GLY A N 1
ATOM 703 C CA . GLY A 1 96 ? 40.816 -9.366 -34.857 1.00 35.81 96 GLY A CA 1
ATOM 704 C C . GLY A 1 96 ? 39.871 -10.239 -34.021 1.00 35.81 96 GLY A C 1
ATOM 705 O O . GLY A 1 96 ? 40.142 -10.539 -32.866 1.00 35.81 96 GLY A O 1
ATOM 706 N N . SER A 1 97 ? 38.877 -10.784 -34.733 1.00 34.66 97 SER A N 1
ATOM 707 C CA . SER A 1 97 ? 38.180 -12.065 -34.501 1.00 34.66 97 SER A CA 1
ATOM 708 C C . SER A 1 97 ? 36.877 -12.052 -33.689 1.00 34.66 97 SER A C 1
ATOM 710 O O . SER A 1 97 ? 36.834 -11.782 -32.495 1.00 34.66 97 SER A O 1
ATOM 712 N N . VAL A 1 98 ? 35.806 -12.435 -34.389 1.00 44.16 98 VAL A N 1
ATOM 713 C CA . VAL A 1 98 ? 34.459 -12.738 -33.884 1.00 44.16 98 VAL A CA 1
ATOM 714 C C . VAL A 1 98 ? 34.462 -14.126 -33.228 1.00 44.16 98 VAL A C 1
ATOM 716 O O . VAL A 1 98 ? 35.063 -15.047 -33.785 1.00 44.16 98 VAL A O 1
ATOM 719 N N . PRO A 1 99 ? 33.713 -14.327 -32.129 1.00 39.12 99 PRO A N 1
ATOM 720 C CA . PRO A 1 99 ? 32.836 -15.491 -32.114 1.00 39.12 99 PRO A CA 1
ATOM 721 C C . PRO A 1 99 ? 31.408 -15.205 -31.632 1.00 39.12 99 PRO A C 1
ATOM 723 O O . PRO A 1 99 ? 31.097 -14.236 -30.945 1.00 39.12 99 PRO A O 1
ATOM 726 N N . SER A 1 100 ? 30.558 -16.116 -32.091 1.00 40.56 100 SER A N 1
ATOM 727 C CA . SER A 1 100 ? 29.111 -16.210 -31.968 1.00 40.56 100 SER A CA 1
ATOM 728 C C . SER A 1 100 ? 28.625 -16.574 -30.553 1.00 40.56 100 SER A C 1
ATOM 730 O O . SER A 1 100 ? 29.341 -17.194 -29.773 1.00 40.56 100 SER A O 1
ATOM 732 N N . SER A 1 101 ? 27.357 -16.224 -30.302 1.00 41.88 101 SER A N 1
ATOM 733 C CA . SER A 1 101 ? 26.460 -16.615 -29.201 1.00 41.88 101 SER A CA 1
ATOM 734 C C . SER A 1 101 ? 26.904 -16.314 -27.762 1.00 41.88 101 SER A C 1
ATOM 736 O O . SER A 1 101 ? 27.300 -17.201 -27.006 1.00 41.88 101 SER A O 1
ATOM 738 N N . CYS A 1 102 ? 26.685 -15.072 -27.330 1.00 31.98 102 CYS A N 1
ATOM 739 C CA . CYS A 1 102 ? 26.579 -14.745 -25.911 1.00 31.98 102 CYS A CA 1
ATOM 740 C C . CYS A 1 102 ? 25.119 -14.907 -25.473 1.00 31.98 102 CYS A C 1
ATOM 742 O O . CYS A 1 102 ? 24.289 -14.023 -25.676 1.00 31.98 102 CYS A O 1
ATOM 744 N N . VAL A 1 103 ? 24.809 -16.048 -24.859 1.00 40.81 103 VAL A N 1
ATOM 745 C CA . VAL A 1 103 ? 23.675 -16.150 -23.930 1.00 40.81 103 VAL A CA 1
ATOM 746 C C . VAL A 1 103 ? 23.874 -15.046 -22.882 1.00 40.81 103 VAL A C 1
ATOM 748 O O . VAL A 1 103 ? 24.998 -14.926 -22.381 1.00 40.81 103 VAL A O 1
ATOM 751 N N . PRO A 1 104 ? 22.872 -14.208 -22.557 1.00 36.56 104 PRO A N 1
ATOM 752 C CA . PRO A 1 104 ? 23.052 -13.186 -21.540 1.00 36.56 104 PRO A CA 1
ATOM 753 C C . PRO A 1 104 ? 23.317 -13.889 -20.210 1.00 36.56 104 PRO A C 1
ATOM 755 O O . PRO A 1 104 ? 22.420 -14.450 -19.585 1.00 36.56 104 PRO A O 1
ATOM 758 N N . SER A 1 105 ? 24.590 -13.896 -19.817 1.00 34.31 105 SER A N 1
ATOM 759 C CA . SER A 1 105 ? 25.039 -14.285 -18.491 1.00 34.31 105 SER A CA 1
ATOM 760 C C . SER A 1 105 ? 24.260 -13.438 -17.496 1.00 34.31 105 SER A C 1
ATOM 762 O O . SER A 1 105 ? 24.386 -12.210 -17.479 1.00 34.31 105 SER A O 1
ATOM 764 N N . SER A 1 106 ? 23.407 -14.093 -16.710 1.00 44.28 106 SER A N 1
ATOM 765 C CA . SER A 1 106 ? 22.729 -13.496 -15.573 1.00 44.28 106 SER A CA 1
ATOM 766 C C . SER A 1 106 ? 23.800 -13.062 -14.579 1.00 44.28 106 SER A C 1
ATOM 768 O O . SER A 1 106 ? 24.201 -13.829 -13.701 1.00 44.28 106 SER A O 1
ATOM 770 N N . ARG A 1 107 ? 24.306 -11.834 -14.739 1.00 37.47 107 ARG A N 1
ATOM 771 C CA . ARG A 1 107 ? 25.070 -11.173 -13.686 1.00 37.47 107 ARG A CA 1
ATOM 772 C C . ARG A 1 107 ? 24.209 -11.260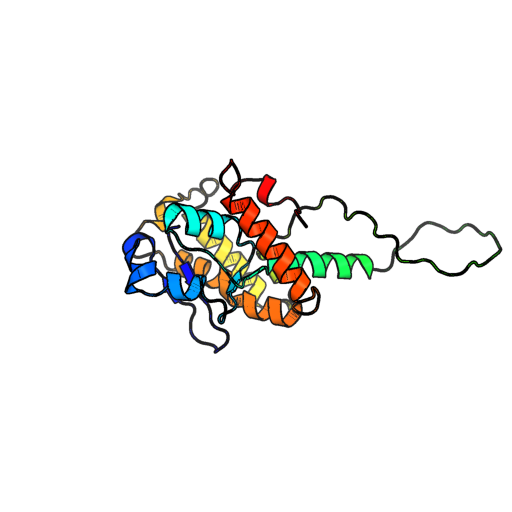 -12.426 1.00 37.47 107 ARG A C 1
ATOM 774 O O . ARG A 1 107 ? 23.057 -10.824 -12.486 1.00 37.47 107 ARG A O 1
ATOM 781 N N . PRO A 1 108 ? 24.715 -11.820 -11.315 1.00 38.94 108 PRO A N 1
ATOM 782 C CA . PRO A 1 108 ? 24.008 -11.710 -10.055 1.00 38.94 108 PRO A CA 1
ATOM 783 C C . PRO A 1 108 ? 23.825 -10.217 -9.801 1.00 38.94 108 PRO A C 1
ATOM 785 O O . PRO A 1 108 ? 24.805 -9.472 -9.725 1.00 38.94 108 PRO A O 1
ATOM 788 N N . LEU A 1 109 ? 22.565 -9.774 -9.787 1.00 50.31 109 LEU A N 1
ATOM 789 C CA . LEU A 1 109 ? 22.209 -8.409 -9.429 1.00 50.31 109 LEU A CA 1
ATOM 790 C C . LEU A 1 109 ? 22.890 -8.150 -8.085 1.00 50.31 109 LEU A C 1
ATOM 792 O O . LEU A 1 109 ? 22.682 -8.909 -7.135 1.00 50.31 109 LEU A O 1
ATOM 796 N N . SER A 1 110 ? 23.772 -7.150 -8.026 1.00 46.97 110 SER A N 1
ATOM 797 C CA . SER A 1 110 ? 24.390 -6.746 -6.766 1.00 46.97 110 SER A CA 1
ATOM 798 C C . SER A 1 110 ? 23.274 -6.582 -5.734 1.00 46.97 110 SER A C 1
ATOM 800 O O . SER A 1 110 ? 22.220 -6.044 -6.073 1.00 46.97 110 SER A O 1
ATOM 802 N N . GLN A 1 111 ? 23.461 -7.110 -4.518 1.00 59.59 111 GLN A N 1
ATOM 803 C CA . GLN A 1 111 ? 22.486 -7.030 -3.421 1.00 59.59 111 GLN A CA 1
ATOM 804 C C . GLN A 1 111 ? 22.150 -5.558 -3.133 1.00 59.59 111 GLN A C 1
ATOM 806 O O . GLN A 1 111 ? 22.784 -4.888 -2.321 1.00 59.59 111 GLN A O 1
ATOM 811 N N . GLY A 1 112 ? 21.190 -5.029 -3.885 1.00 77.19 112 GLY A N 1
ATOM 812 C CA . GLY A 1 112 ? 20.821 -3.627 -3.905 1.00 77.19 112 GLY A CA 1
ATOM 813 C C . GLY A 1 112 ? 19.767 -3.327 -2.853 1.00 77.19 112 GLY A C 1
ATOM 814 O O . GLY A 1 112 ? 19.047 -4.210 -2.384 1.00 77.19 112 GLY A O 1
ATOM 815 N N . ARG A 1 113 ? 19.659 -2.052 -2.485 1.00 87.75 113 ARG A N 1
ATOM 816 C CA . ARG A 1 113 ? 18.557 -1.572 -1.654 1.00 87.75 113 ARG A CA 1
ATOM 817 C C . ARG A 1 113 ? 17.306 -1.400 -2.518 1.00 87.75 113 ARG A C 1
ATOM 819 O O . ARG A 1 113 ? 17.384 -0.821 -3.601 1.00 87.75 113 ARG A O 1
ATOM 826 N N . LEU A 1 114 ? 16.163 -1.861 -2.027 1.00 91.69 114 LEU A N 1
ATOM 827 C CA . LEU A 1 114 ? 14.866 -1.683 -2.670 1.00 91.69 114 LEU A CA 1
ATOM 828 C C . LEU A 1 114 ? 14.471 -0.197 -2.722 1.00 91.69 114 LEU A C 1
ATOM 830 O O . LEU A 1 114 ? 14.768 0.554 -1.785 1.00 91.69 114 LEU A O 1
ATOM 834 N N . PRO A 1 115 ? 13.809 0.252 -3.805 1.00 92.19 115 PRO A N 1
ATOM 835 C CA . PRO A 1 115 ? 13.322 1.618 -3.898 1.00 92.19 115 PRO A CA 1
ATOM 836 C C . PRO A 1 115 ? 12.179 1.850 -2.901 1.00 92.19 115 PRO A C 1
ATOM 838 O O . PRO A 1 115 ? 11.273 1.030 -2.753 1.00 92.19 115 PRO A O 1
ATOM 841 N N . GLY A 1 116 ? 12.203 2.999 -2.229 1.00 90.88 116 GLY A N 1
ATOM 842 C CA . GLY A 1 116 ? 11.041 3.486 -1.488 1.00 90.88 116 GLY A CA 1
ATOM 843 C C . GLY A 1 116 ? 9.997 4.098 -2.425 1.00 90.88 116 GLY A C 1
ATOM 844 O O . GLY A 1 116 ? 10.319 4.478 -3.553 1.00 90.88 116 GLY A O 1
ATOM 845 N N . LEU A 1 117 ? 8.769 4.274 -1.930 1.00 88.50 117 LEU A N 1
ATOM 846 C CA . LEU A 1 117 ? 7.649 4.818 -2.708 1.00 88.50 117 LEU A CA 1
ATOM 847 C C . LEU A 1 117 ? 7.973 6.173 -3.360 1.00 88.50 117 LEU A C 1
ATOM 849 O O . LEU A 1 117 ? 7.601 6.409 -4.500 1.00 88.50 117 LEU A O 1
ATOM 853 N N . GLY A 1 118 ? 8.717 7.051 -2.675 1.00 85.62 118 GLY A N 1
ATOM 854 C CA . GLY A 1 118 ? 9.150 8.335 -3.249 1.00 85.62 118 GLY A CA 1
ATOM 855 C C . GLY A 1 118 ? 9.954 8.173 -4.543 1.00 85.62 118 GLY A C 1
ATOM 856 O O . GLY A 1 118 ? 9.605 8.771 -5.555 1.00 85.62 118 GLY A O 1
ATOM 857 N N . LYS A 1 119 ? 10.951 7.281 -4.534 1.00 87.62 119 LYS A N 1
ATOM 858 C CA . LYS A 1 119 ? 11.766 6.975 -5.717 1.00 87.62 119 LYS A CA 1
ATOM 859 C C . LYS A 1 119 ? 10.937 6.323 -6.829 1.00 87.62 119 LYS A C 1
ATOM 861 O O . LYS A 1 119 ? 11.196 6.560 -8.001 1.00 87.62 119 LYS A O 1
ATOM 866 N N . ALA A 1 120 ? 9.939 5.514 -6.472 1.00 90.25 120 ALA A N 1
ATOM 867 C CA . ALA A 1 120 ? 9.024 4.941 -7.454 1.00 90.25 120 ALA A CA 1
ATOM 868 C C . ALA A 1 120 ? 8.166 6.020 -8.130 1.00 90.25 120 ALA A C 1
ATOM 870 O O . ALA A 1 120 ? 8.053 6.044 -9.350 1.00 90.25 120 ALA A O 1
ATOM 871 N N . LEU A 1 121 ? 7.613 6.958 -7.365 1.00 87.38 121 LEU A N 1
ATOM 872 C CA . LEU A 1 121 ? 6.824 8.059 -7.921 1.00 87.38 121 LEU A CA 1
ATOM 873 C C . LEU A 1 121 ? 7.647 8.918 -8.891 1.00 87.38 121 LEU A C 1
ATOM 875 O O . LEU A 1 121 ? 7.156 9.256 -9.963 1.00 87.38 121 LEU A O 1
ATOM 879 N N . GLU A 1 122 ? 8.908 9.192 -8.553 1.00 85.31 122 GLU A N 1
ATOM 880 C CA . GLU A 1 122 ? 9.860 9.888 -9.432 1.00 85.31 122 GLU A CA 1
ATOM 881 C C . GLU A 1 122 ? 10.212 9.090 -10.693 1.00 85.31 122 GLU A C 1
ATOM 883 O O . GLU A 1 122 ? 10.524 9.679 -11.717 1.00 85.31 122 GLU A O 1
ATOM 888 N N . ALA A 1 123 ? 10.167 7.760 -10.655 1.00 86.69 123 ALA A N 1
ATOM 889 C CA . ALA A 1 123 ? 10.452 6.930 -11.823 1.00 86.69 123 ALA A CA 1
ATOM 890 C C . ALA A 1 123 ? 9.227 6.731 -12.738 1.00 86.69 123 ALA A C 1
ATOM 892 O O . ALA A 1 123 ? 9.374 6.218 -13.845 1.00 86.69 123 ALA A O 1
ATOM 893 N N . CYS A 1 124 ? 8.014 7.066 -12.283 1.00 84.81 124 CYS A N 1
ATOM 894 C CA . CYS A 1 124 ? 6.777 6.751 -12.996 1.00 84.81 124 CYS A CA 1
ATOM 895 C C . CYS A 1 124 ? 6.497 7.791 -14.103 1.00 84.81 124 CYS A C 1
ATOM 897 O O . CYS A 1 124 ? 6.212 8.951 -13.786 1.00 84.81 124 CYS A O 1
ATOM 899 N N . PRO A 1 125 ? 6.506 7.412 -15.400 1.00 77.94 125 PRO A N 1
ATOM 900 C CA . PRO A 1 125 ? 6.418 8.366 -16.514 1.00 77.94 125 PRO A CA 1
ATOM 901 C C . PRO A 1 125 ? 5.162 9.245 -16.496 1.00 77.94 125 PRO A C 1
ATOM 903 O O . PRO A 1 125 ? 5.231 10.449 -16.731 1.00 77.94 125 PRO A O 1
ATOM 906 N N . SER A 1 126 ? 4.013 8.653 -16.163 1.00 73.25 126 SER A N 1
ATOM 907 C CA . SER A 1 126 ? 2.720 9.343 -16.073 1.00 73.25 126 SER A CA 1
ATOM 908 C C . SER A 1 126 ? 2.650 10.377 -14.943 1.00 73.25 126 SER A C 1
ATOM 910 O O . SER A 1 126 ? 1.814 11.276 -14.992 1.00 73.25 126 SER A O 1
ATOM 912 N N . LEU A 1 127 ? 3.532 10.285 -13.942 1.00 72.12 127 LEU A N 1
ATOM 913 C CA . LEU A 1 127 ? 3.575 11.190 -12.787 1.00 72.12 127 LEU A CA 1
ATOM 914 C C . LEU A 1 127 ? 4.669 12.256 -12.927 1.00 72.12 127 LEU A C 1
ATOM 916 O O . LEU A 1 127 ? 4.513 13.363 -12.410 1.00 72.12 127 LEU A O 1
ATOM 920 N N . LEU A 1 128 ? 5.731 11.955 -13.680 1.00 63.72 128 LEU A N 1
ATOM 921 C CA . LEU A 1 128 ? 6.825 12.875 -14.004 1.00 63.72 128 LEU A CA 1
ATOM 922 C C . LEU A 1 128 ? 6.378 14.108 -14.805 1.00 63.72 128 LEU A C 1
ATOM 924 O O . LEU A 1 128 ? 6.955 15.181 -14.655 1.00 63.72 128 LEU A O 1
ATOM 928 N N . ALA A 1 129 ? 5.343 13.979 -15.639 1.00 55.09 129 ALA A N 1
ATOM 929 C CA . ALA A 1 129 ? 4.867 15.062 -16.504 1.00 55.09 129 ALA A CA 1
ATOM 930 C C . ALA A 1 129 ? 4.043 16.150 -15.774 1.00 55.09 129 ALA A C 1
ATOM 932 O O . ALA A 1 129 ? 3.702 17.171 -16.373 1.00 55.09 129 ALA A O 1
ATOM 933 N N . GLY A 1 130 ? 3.700 15.960 -14.494 1.00 53.66 130 GLY A N 1
ATOM 934 C CA . GLY A 1 130 ? 2.856 16.886 -13.734 1.00 53.66 130 GLY A CA 1
ATOM 935 C C . GLY A 1 130 ? 3.616 17.708 -12.689 1.00 53.66 130 GLY A C 1
ATOM 936 O O . GLY A 1 130 ? 4.579 17.244 -12.089 1.00 53.66 130 GLY A O 1
ATOM 937 N N . LYS A 1 131 ? 3.101 18.898 -12.339 1.00 51.50 131 LYS A N 1
ATOM 938 C CA . LYS A 1 131 ? 3.551 19.714 -11.181 1.00 51.50 131 LYS A CA 1
ATOM 939 C C . LYS A 1 131 ? 3.344 19.032 -9.801 1.00 51.50 131 LYS A C 1
ATOM 941 O O . LYS A 1 131 ? 3.491 19.678 -8.767 1.00 51.50 131 LYS A O 1
ATOM 946 N N . HIS A 1 132 ? 3.015 17.739 -9.773 1.00 55.75 132 HIS A N 1
ATOM 947 C CA . HIS A 1 132 ? 2.647 16.950 -8.593 1.00 55.75 132 HIS A CA 1
ATOM 948 C C . HIS A 1 132 ? 3.831 16.635 -7.658 1.00 55.75 132 HIS A C 1
ATOM 950 O O . HIS A 1 132 ? 3.634 16.409 -6.467 1.00 55.75 132 HIS A O 1
ATOM 956 N N . GLY A 1 133 ? 5.074 16.655 -8.155 1.00 57.22 133 GLY A N 1
ATOM 957 C CA . GLY A 1 133 ? 6.250 16.348 -7.327 1.00 57.22 133 GLY A CA 1
ATOM 958 C C . GLY A 1 133 ? 6.485 17.352 -6.189 1.00 57.22 133 GLY A C 1
ATOM 959 O O . GLY A 1 133 ? 6.834 16.963 -5.074 1.00 57.22 133 GLY A O 1
ATOM 960 N N . GLN A 1 134 ? 6.240 18.645 -6.438 1.00 59.12 134 GLN A N 1
ATOM 961 C CA . GLN A 1 134 ? 6.431 19.695 -5.429 1.00 59.12 134 GLN A CA 1
ATOM 962 C C . GLN A 1 134 ? 5.361 19.642 -4.330 1.00 59.12 134 GLN A C 1
ATOM 964 O O . GLN A 1 134 ? 5.699 19.789 -3.154 1.00 59.12 134 GLN A O 1
ATOM 969 N N . SER A 1 135 ? 4.100 19.372 -4.687 1.00 72.56 135 SER A N 1
ATOM 970 C CA . SER A 1 135 ? 3.009 19.254 -3.711 1.00 72.56 135 SER A CA 1
ATOM 971 C C . SER A 1 135 ? 3.169 18.018 -2.825 1.00 72.56 135 SER A C 1
ATOM 973 O O . SER A 1 135 ? 2.980 18.111 -1.615 1.00 72.56 135 SER A O 1
ATOM 975 N N . LEU A 1 136 ? 3.616 16.886 -3.378 1.00 72.94 136 LEU A N 1
ATOM 976 C CA . LEU A 1 136 ? 3.859 15.678 -2.590 1.00 72.94 136 LEU A CA 1
ATOM 977 C C . LEU A 1 136 ? 5.039 15.835 -1.622 1.00 72.94 136 LEU A C 1
ATOM 979 O O . LEU A 1 136 ? 4.959 15.392 -0.477 1.00 72.94 136 LEU A O 1
ATOM 983 N N . ALA A 1 137 ? 6.135 16.467 -2.049 1.00 77.94 137 ALA A N 1
ATOM 984 C CA . ALA A 1 137 ? 7.276 16.726 -1.170 1.00 77.94 137 ALA A CA 1
ATOM 985 C C . ALA A 1 137 ? 6.889 17.643 0.004 1.00 77.94 137 ALA A C 1
ATOM 987 O O . ALA A 1 137 ? 7.275 17.391 1.148 1.00 77.94 137 ALA A O 1
ATOM 988 N N . GLN A 1 138 ? 6.086 18.677 -0.265 1.00 82.56 138 GLN A N 1
ATOM 989 C CA . GLN A 1 138 ? 5.545 19.566 0.765 1.00 82.56 138 GLN A CA 1
ATOM 990 C C . GLN A 1 138 ? 4.594 18.828 1.713 1.00 82.56 138 GLN A C 1
ATOM 992 O O . GLN A 1 138 ? 4.752 18.948 2.927 1.00 82.56 138 GLN A O 1
ATOM 997 N N . LEU A 1 139 ? 3.675 18.017 1.181 1.00 85.75 139 LEU A N 1
ATOM 998 C CA . LEU A 1 139 ? 2.772 17.183 1.977 1.00 85.75 139 LEU A CA 1
ATOM 999 C C . LEU A 1 139 ? 3.554 16.244 2.901 1.00 85.75 139 LEU A C 1
ATOM 1001 O O . LEU A 1 139 ? 3.293 16.204 4.102 1.00 85.75 139 LEU A O 1
ATOM 1005 N N . LYS A 1 140 ? 4.562 15.540 2.369 1.00 86.81 140 LYS A N 1
ATOM 1006 C CA . LYS A 1 140 ? 5.437 14.665 3.162 1.00 86.81 140 LYS A CA 1
ATOM 1007 C C . LYS A 1 140 ? 6.138 15.437 4.270 1.00 86.81 140 LYS A C 1
ATOM 1009 O O . LYS A 1 140 ? 6.101 14.999 5.412 1.00 86.81 140 LYS A O 1
ATOM 1014 N N . LYS A 1 141 ? 6.708 16.606 3.964 1.00 88.50 141 LYS A N 1
ATOM 1015 C CA . LYS A 1 141 ? 7.360 17.462 4.966 1.00 88.50 141 LYS A CA 1
ATOM 1016 C C . LYS A 1 141 ? 6.398 17.858 6.092 1.00 88.50 141 LYS A C 1
ATOM 1018 O O . LYS A 1 141 ? 6.761 17.740 7.260 1.00 88.50 141 LYS A O 1
ATOM 1023 N N . LEU A 1 142 ? 5.193 18.317 5.749 1.00 88.62 142 LEU A N 1
ATOM 1024 C CA . LEU A 1 142 ? 4.181 18.735 6.725 1.00 88.62 142 LEU A CA 1
ATOM 1025 C C . LEU A 1 142 ? 3.705 17.562 7.586 1.00 88.62 142 LEU A C 1
ATOM 1027 O O . LEU A 1 142 ? 3.662 17.678 8.807 1.00 88.62 142 LEU A O 1
ATOM 1031 N N . ALA A 1 143 ? 3.390 16.426 6.967 1.00 90.88 143 ALA A N 1
ATOM 1032 C CA . ALA A 1 143 ? 2.921 15.246 7.678 1.00 90.88 143 ALA A CA 1
ATOM 1033 C C . ALA A 1 143 ? 4.013 14.634 8.564 1.00 90.88 143 ALA A C 1
ATOM 1035 O O . ALA A 1 143 ? 3.748 14.297 9.715 1.00 90.88 143 ALA A O 1
ATOM 1036 N N . HIS A 1 144 ? 5.252 14.533 8.070 1.00 93.62 144 HIS A N 1
ATOM 1037 C CA . HIS A 1 144 ? 6.381 13.989 8.831 1.00 93.62 144 HIS A CA 1
ATOM 1038 C C . HIS A 1 144 ? 6.645 14.794 10.101 1.00 93.62 144 HIS A C 1
ATOM 1040 O O . HIS A 1 144 ? 6.846 14.192 11.150 1.00 93.62 144 HIS A O 1
ATOM 1046 N N . ALA A 1 145 ? 6.547 16.126 10.054 1.00 94.31 145 ALA A N 1
ATOM 1047 C CA . ALA A 1 145 ? 6.689 16.970 11.244 1.00 94.31 145 ALA A CA 1
ATOM 1048 C C . ALA A 1 145 ? 5.677 16.634 12.362 1.00 94.31 145 ALA A C 1
ATOM 1050 O O . ALA A 1 145 ? 5.937 16.913 13.528 1.00 94.31 145 ALA A O 1
ATOM 1051 N N . LEU A 1 146 ? 4.539 16.007 12.036 1.00 94.81 146 LEU A N 1
ATOM 1052 C CA . LEU A 1 146 ? 3.536 15.611 13.028 1.00 94.81 146 LEU A CA 1
ATOM 1053 C C . LEU A 1 146 ? 3.889 14.304 13.749 1.00 94.81 146 LEU A C 1
ATOM 1055 O O . LEU A 1 146 ? 3.554 14.157 14.926 1.00 94.81 146 LEU A O 1
ATOM 1059 N N . PHE A 1 147 ? 4.539 13.345 13.077 1.00 94.50 147 PHE A N 1
ATOM 1060 C CA . PHE A 1 147 ? 4.715 11.989 13.622 1.00 94.50 147 PHE A CA 1
ATOM 1061 C C . PHE A 1 147 ? 6.158 11.485 13.724 1.00 94.50 147 PHE A C 1
ATOM 1063 O O . PHE A 1 147 ? 6.387 10.526 14.457 1.00 94.50 147 PHE A O 1
ATOM 1070 N N . VAL A 1 148 ? 7.117 12.101 13.030 1.00 94.00 148 VAL A N 1
ATOM 1071 C CA . VAL A 1 148 ? 8.534 11.709 13.048 1.00 94.00 148 VAL A CA 1
ATOM 1072 C C . VAL A 1 148 ? 9.220 12.336 14.270 1.00 94.00 148 VAL A C 1
ATOM 1074 O O . VAL A 1 148 ? 9.297 13.568 14.336 1.00 94.00 148 VAL A O 1
ATOM 1077 N N . PRO A 1 149 ? 9.725 11.540 15.235 1.00 94.56 149 PRO A N 1
ATOM 1078 C CA . PRO A 1 149 ? 10.328 12.058 16.468 1.00 94.56 149 PRO A CA 1
ATOM 1079 C C . PRO A 1 149 ? 11.490 13.027 16.245 1.00 94.56 149 PRO A C 1
ATOM 1081 O O . PRO A 1 149 ? 11.599 14.037 16.937 1.00 94.56 149 PRO A O 1
ATOM 1084 N N . GLU A 1 150 ? 12.320 12.772 15.237 1.00 95.19 150 GLU A N 1
ATOM 1085 C CA . GLU A 1 150 ? 13.474 13.600 14.876 1.00 95.19 150 GLU A CA 1
ATOM 1086 C C . GLU A 1 150 ? 13.069 15.002 14.391 1.00 95.19 150 GLU A C 1
ATOM 1088 O O . GLU A 1 150 ? 13.883 15.923 14.410 1.00 95.19 150 GLU A O 1
ATOM 1093 N N . LEU A 1 151 ? 11.809 15.178 13.978 1.00 93.25 151 LEU A N 1
ATOM 1094 C CA . LEU A 1 151 ? 11.225 16.458 13.572 1.00 93.25 151 LEU A CA 1
ATOM 1095 C C . LEU A 1 151 ? 10.334 17.077 14.665 1.00 93.25 151 LEU A C 1
ATOM 1097 O O . LEU A 1 151 ? 9.620 18.040 14.393 1.00 93.25 151 LEU A O 1
ATOM 1101 N N . GLY A 1 152 ? 10.354 16.532 15.887 1.00 93.56 152 GLY A N 1
ATOM 1102 C CA . GLY A 1 152 ? 9.506 16.965 17.004 1.00 93.56 152 GLY A CA 1
ATOM 1103 C C . GLY A 1 152 ? 8.102 16.345 17.015 1.00 93.56 152 GLY A C 1
ATOM 1104 O O . GLY A 1 152 ? 7.274 16.721 17.846 1.00 93.56 152 GLY A O 1
ATOM 1105 N N . GLY A 1 153 ? 7.828 15.402 16.111 1.00 95.31 153 GLY A N 1
ATOM 1106 C CA . GLY A 1 153 ? 6.574 14.662 16.046 1.00 95.31 153 GLY A CA 1
ATOM 1107 C C . GLY A 1 153 ? 6.503 13.499 17.039 1.00 95.31 153 GLY A C 1
ATOM 1108 O O . GLY A 1 153 ? 7.435 13.214 17.788 1.00 95.31 153 GLY A O 1
ATOM 1109 N N . ARG A 1 154 ? 5.374 12.787 17.038 1.00 96.25 154 ARG A N 1
ATOM 1110 C CA . ARG A 1 154 ? 5.193 11.554 17.826 1.00 96.25 154 ARG A CA 1
ATOM 1111 C C . ARG A 1 154 ? 4.281 10.572 17.111 1.00 96.25 154 ARG A C 1
ATOM 1113 O O . ARG A 1 154 ? 3.249 10.974 16.579 1.00 96.25 154 ARG A O 1
ATOM 1120 N N . TYR A 1 155 ? 4.597 9.283 17.138 1.00 94.19 155 TYR A N 1
ATOM 1121 C CA . TYR A 1 155 ? 3.796 8.270 16.441 1.00 94.19 155 TYR A CA 1
ATOM 1122 C C . TYR A 1 155 ? 2.354 8.169 16.971 1.00 94.19 155 TYR A C 1
ATOM 1124 O O . TYR A 1 155 ? 1.447 7.758 16.247 1.00 94.19 155 TYR A O 1
ATOM 1132 N N . GLU A 1 156 ? 2.103 8.602 18.207 1.00 95.88 156 GLU A N 1
ATOM 1133 C CA . GLU A 1 156 ? 0.786 8.625 18.847 1.00 95.88 156 GLU A CA 1
ATOM 1134 C C . GLU A 1 156 ? -0.239 9.497 18.116 1.00 95.88 156 GLU A C 1
ATOM 1136 O O . GLU A 1 156 ? -1.436 9.270 18.294 1.00 95.88 156 GLU A O 1
ATOM 1141 N N . VAL A 1 157 ? 0.175 10.450 17.266 1.00 96.12 157 VAL A N 1
ATOM 1142 C CA . VAL A 1 157 ? -0.777 11.280 16.500 1.00 96.12 157 VAL A CA 1
ATOM 1143 C C . VAL A 1 157 ? -1.707 10.434 15.627 1.00 96.12 157 VAL A C 1
ATOM 1145 O O . VAL A 1 157 ? -2.881 10.770 15.491 1.00 96.12 157 VAL A O 1
ATOM 1148 N N . TRP A 1 158 ? -1.252 9.271 15.150 1.00 96.50 158 TRP A N 1
ATOM 1149 C CA . TRP A 1 158 ? -2.069 8.318 14.390 1.00 96.50 158 TRP A CA 1
ATOM 1150 C C . TRP A 1 158 ? -3.214 7.692 15.204 1.00 96.50 158 TRP A C 1
ATOM 1152 O O . TRP A 1 158 ? -4.161 7.155 14.626 1.00 96.50 158 TRP A O 1
ATOM 1162 N N . LYS A 1 159 ? -3.171 7.788 16.539 1.00 97.19 15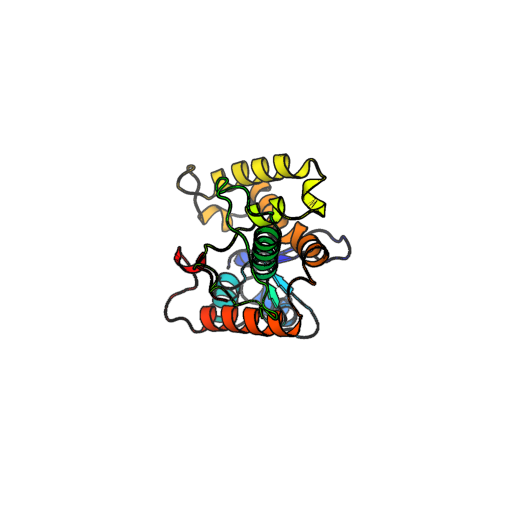9 LYS A N 1
ATOM 1163 C CA . LYS A 1 159 ? -4.229 7.339 17.462 1.00 97.19 159 LYS A CA 1
ATOM 1164 C C . LYS A 1 159 ? -5.189 8.467 17.863 1.00 97.19 159 LYS A C 1
ATOM 1166 O O . LYS A 1 159 ? -6.243 8.195 18.430 1.00 97.19 159 LYS A O 1
ATOM 1171 N N . THR A 1 160 ? -4.849 9.728 17.585 1.00 96.56 160 THR A N 1
ATOM 1172 C CA . THR A 1 160 ? -5.688 10.882 17.954 1.00 96.56 160 THR A CA 1
ATOM 1173 C C . THR A 1 160 ? -6.873 11.051 17.008 1.00 96.56 160 THR A C 1
ATOM 1175 O O . THR A 1 160 ? -6.760 10.772 15.812 1.00 96.56 160 THR A O 1
ATOM 1178 N N . ARG A 1 161 ? -8.028 11.472 17.538 1.00 96.56 161 ARG A N 1
ATOM 1179 C CA . ARG A 1 161 ? -9.248 11.717 16.754 1.00 96.56 161 ARG A CA 1
ATOM 1180 C C . ARG A 1 161 ? -9.866 13.081 17.110 1.00 96.56 161 ARG A C 1
ATOM 1182 O O . ARG A 1 161 ? -9.896 13.398 18.298 1.00 96.56 161 ARG A O 1
ATOM 1189 N N . PRO A 1 162 ? -10.379 13.853 16.126 1.00 95.94 162 PRO A N 1
ATOM 1190 C CA . PRO A 1 162 ? -10.347 13.577 14.680 1.00 95.94 162 PRO A CA 1
ATOM 1191 C C . PRO A 1 162 ? -8.911 13.521 14.130 1.00 95.94 162 PRO A C 1
ATOM 1193 O O . PRO A 1 162 ? -8.009 14.141 14.690 1.00 95.94 162 PRO A O 1
ATOM 1196 N N . LEU A 1 163 ? -8.683 12.708 13.091 1.00 95.94 163 LEU A N 1
ATOM 1197 C CA . LEU A 1 163 ? -7.354 12.587 12.486 1.00 95.94 163 LEU A CA 1
ATOM 1198 C C . LEU A 1 163 ? -7.007 13.908 11.785 1.00 95.94 163 LEU A C 1
ATOM 1200 O O . LEU A 1 163 ? -7.856 14.488 11.111 1.00 95.94 163 LEU A O 1
ATOM 1204 N N . ALA A 1 164 ? -5.778 14.398 11.958 1.00 94.69 164 ALA A N 1
ATOM 1205 C CA . ALA A 1 164 ? -5.369 15.671 11.369 1.00 94.69 164 ALA A CA 1
ATOM 1206 C C . ALA A 1 164 ? -5.467 15.623 9.826 1.00 94.69 164 ALA A C 1
ATOM 1208 O O . ALA A 1 164 ? -4.998 14.643 9.239 1.00 94.69 164 ALA A O 1
ATOM 1209 N N . PRO A 1 165 ? -5.982 16.673 9.152 1.00 94.12 165 PRO A N 1
ATOM 1210 C CA . PRO A 1 165 ? -6.146 16.680 7.693 1.00 94.12 165 PRO A CA 1
ATOM 1211 C C . PRO A 1 165 ? -4.862 16.348 6.923 1.00 94.12 165 PRO A C 1
ATOM 1213 O O . PRO A 1 165 ? -4.882 15.521 6.018 1.00 94.12 165 PRO A O 1
ATOM 1216 N N . ALA A 1 166 ? -3.716 16.879 7.360 1.00 92.56 166 ALA A N 1
ATOM 1217 C CA . ALA A 1 166 ? -2.421 16.577 6.747 1.00 92.56 166 ALA A CA 1
ATOM 1218 C C . ALA A 1 166 ? -2.038 15.083 6.827 1.00 92.56 166 ALA A C 1
ATOM 1220 O O . ALA A 1 166 ? -1.387 14.568 5.923 1.00 92.56 166 ALA A O 1
ATOM 1221 N N . LEU A 1 167 ? -2.448 14.367 7.885 1.00 95.31 167 LEU A N 1
ATOM 1222 C CA . LEU A 1 167 ? -2.229 12.919 8.001 1.00 95.31 167 LEU A CA 1
ATOM 1223 C C . LEU A 1 167 ? -3.182 12.129 7.099 1.00 95.31 167 LEU A C 1
ATOM 1225 O O . LEU A 1 167 ? -2.787 11.096 6.566 1.00 95.31 167 LEU A O 1
ATOM 1229 N N . MET A 1 168 ? -4.414 12.614 6.911 1.00 95.19 168 MET A N 1
ATOM 1230 C CA . MET A 1 168 ? -5.375 12.017 5.977 1.00 95.19 168 MET A CA 1
ATOM 1231 C C . MET A 1 168 ? -4.885 12.145 4.532 1.00 95.19 168 MET A C 1
ATOM 1233 O O . MET A 1 168 ? -4.853 11.153 3.809 1.00 95.19 168 MET A O 1
ATOM 1237 N N . GLU A 1 169 ? -4.445 13.339 4.131 1.00 93.25 169 GLU A N 1
ATOM 1238 C CA . GLU A 1 169 ? -3.871 13.584 2.803 1.00 93.25 169 GLU A CA 1
ATOM 1239 C C . GLU A 1 169 ? -2.608 12.750 2.576 1.00 93.25 169 GLU A C 1
ATOM 1241 O O . GLU A 1 169 ? -2.459 12.126 1.525 1.00 93.25 169 GLU A O 1
ATOM 1246 N N . TYR A 1 170 ? -1.726 12.678 3.578 1.00 93.19 170 TYR A N 1
ATOM 1247 C CA . TYR A 1 170 ? -0.532 11.839 3.520 1.00 93.19 170 TYR A CA 1
ATOM 1248 C C . TYR A 1 170 ? -0.882 10.359 3.318 1.00 93.19 170 TYR A C 1
ATOM 1250 O O . TYR A 1 170 ? -0.340 9.725 2.417 1.00 93.19 170 TYR A O 1
ATOM 1258 N N . ALA A 1 171 ? -1.816 9.819 4.108 1.00 94.88 171 ALA A N 1
ATOM 1259 C CA . ALA A 1 171 ? -2.244 8.427 3.983 1.00 94.88 171 ALA A CA 1
ATOM 1260 C C . ALA A 1 171 ? -2.913 8.144 2.630 1.00 94.88 171 ALA A C 1
ATOM 1262 O O . ALA A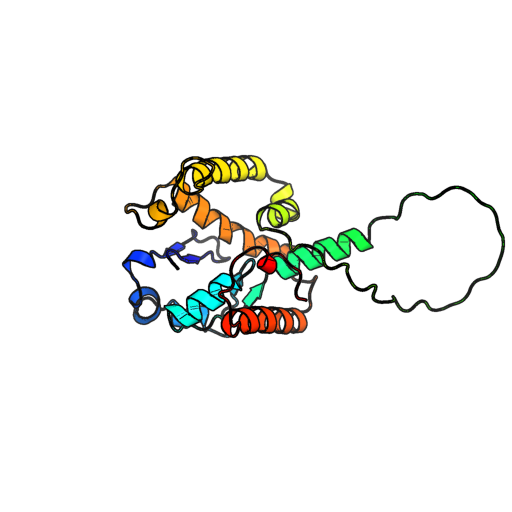 1 171 ? -2.703 7.086 2.041 1.00 94.88 171 ALA A O 1
ATOM 1263 N N . ALA A 1 172 ? -3.692 9.094 2.107 1.00 93.69 172 ALA A N 1
ATOM 1264 C CA . ALA A 1 172 ? -4.315 8.950 0.799 1.00 93.69 172 ALA A CA 1
ATOM 1265 C C . ALA A 1 172 ? -3.279 8.933 -0.340 1.00 93.69 172 ALA A C 1
ATOM 1267 O O . ALA A 1 172 ? -3.424 8.170 -1.299 1.00 93.69 172 ALA A O 1
ATOM 1268 N N . ALA A 1 173 ? -2.214 9.730 -0.220 1.00 90.06 173 ALA A N 1
ATOM 1269 C CA . ALA A 1 173 ? -1.145 9.807 -1.212 1.00 90.06 173 ALA A CA 1
ATOM 1270 C C . ALA A 1 173 ? -0.348 8.496 -1.359 1.00 90.06 173 ALA A C 1
ATOM 1272 O O . ALA A 1 173 ? 0.187 8.242 -2.439 1.00 90.06 173 ALA A O 1
ATOM 1273 N N . ASP A 1 174 ? -0.302 7.646 -0.325 1.00 89.19 174 ASP A N 1
ATOM 1274 C CA . ASP A 1 174 ? 0.417 6.363 -0.370 1.00 89.19 174 ASP A CA 1
ATOM 1275 C C . ASP A 1 174 ? -0.198 5.359 -1.364 1.00 89.19 174 ASP A C 1
ATOM 1277 O O . ASP A 1 174 ? 0.506 4.489 -1.878 1.00 89.19 174 ASP A O 1
ATOM 1281 N N . VAL A 1 175 ? -1.494 5.490 -1.676 1.00 93.94 175 VAL A N 1
ATOM 1282 C CA . VAL A 1 175 ? -2.219 4.572 -2.579 1.00 93.94 175 VAL A CA 1
ATOM 1283 C C . VAL A 1 175 ? -2.689 5.214 -3.882 1.00 93.94 175 VAL A C 1
ATOM 1285 O O . VAL A 1 175 ? -2.940 4.499 -4.852 1.00 93.94 175 VAL A O 1
ATOM 1288 N N . ALA A 1 176 ? -2.752 6.548 -3.942 1.00 91.00 176 ALA A N 1
ATOM 1289 C CA . ALA A 1 176 ? -3.334 7.302 -5.058 1.00 91.00 176 ALA A CA 1
ATOM 1290 C C . ALA A 1 176 ? -2.709 6.999 -6.432 1.00 91.00 176 ALA A C 1
ATOM 1292 O O . ALA A 1 176 ? -3.341 7.193 -7.468 1.00 91.00 176 ALA A O 1
ATOM 1293 N N . HIS A 1 177 ? -1.462 6.530 -6.457 1.00 91.12 177 HIS A N 1
ATOM 1294 C CA . HIS A 1 177 ? -0.693 6.359 -7.689 1.00 91.12 177 HIS A CA 1
ATOM 1295 C C . HIS A 1 177 ? -0.309 4.908 -8.000 1.00 91.12 177 HIS A C 1
ATOM 1297 O O . HIS A 1 177 ? 0.395 4.664 -8.980 1.00 91.12 177 HIS A O 1
ATOM 1303 N N . LEU A 1 178 ? -0.774 3.928 -7.218 1.00 95.19 178 LEU A N 1
ATOM 1304 C CA . LEU A 1 178 ? -0.396 2.526 -7.430 1.00 95.19 178 LEU A CA 1
ATOM 1305 C C . LEU A 1 178 ? -0.933 1.968 -8.755 1.00 95.19 178 LEU A C 1
ATOM 1307 O O . LEU A 1 178 ? -0.210 1.254 -9.447 1.00 95.19 178 LEU A O 1
ATOM 1311 N N . HIS A 1 179 ? -2.145 2.358 -9.159 1.00 95.38 179 HIS A N 1
ATOM 1312 C CA . HIS A 1 179 ? -2.700 2.000 -10.472 1.00 95.38 179 HIS A CA 1
ATOM 1313 C C . HIS A 1 179 ? -1.856 2.553 -11.624 1.00 95.38 179 HIS A C 1
ATOM 1315 O O . HIS A 1 179 ? -1.561 1.833 -12.574 1.00 95.38 179 HIS A O 1
ATOM 1321 N N . ALA A 1 180 ? -1.379 3.797 -11.508 1.00 92.81 180 ALA A N 1
ATOM 1322 C CA . ALA A 1 180 ? -0.507 4.409 -12.511 1.00 92.81 180 ALA A CA 1
ATOM 1323 C C . ALA A 1 180 ? 0.846 3.683 -12.631 1.00 92.81 180 ALA A C 1
ATOM 1325 O O . ALA A 1 180 ? 1.350 3.516 -13.740 1.00 92.81 180 ALA A O 1
ATOM 1326 N N . MET A 1 181 ? 1.406 3.204 -11.513 1.00 93.75 181 MET A N 1
ATOM 1327 C CA . MET A 1 181 ? 2.630 2.391 -11.519 1.00 93.75 181 MET A CA 1
ATOM 1328 C C . MET A 1 181 ? 2.425 1.054 -12.232 1.00 93.75 181 MET A C 1
ATOM 1330 O O . MET A 1 181 ? 3.271 0.641 -13.021 1.00 93.75 181 MET A O 1
ATOM 1334 N N . VAL A 1 182 ? 1.297 0.381 -11.988 1.00 95.12 182 VAL A N 1
ATOM 1335 C CA . VAL A 1 182 ? 0.978 -0.882 -12.672 1.00 95.12 182 VAL A CA 1
ATOM 1336 C C . VAL A 1 182 ? 0.711 -0.656 -14.155 1.00 95.12 182 VAL A C 1
ATOM 1338 O O . VAL A 1 182 ? 1.183 -1.441 -14.967 1.00 95.12 182 VAL A O 1
ATOM 1341 N N . ALA A 1 183 ? 0.041 0.432 -14.534 1.00 94.12 183 ALA A N 1
ATOM 1342 C CA . ALA A 1 183 ? -0.130 0.787 -15.941 1.00 94.12 183 ALA A CA 1
ATOM 1343 C C . ALA A 1 183 ? 1.215 1.067 -16.640 1.00 94.12 183 ALA A C 1
ATOM 1345 O O . ALA A 1 183 ? 1.385 0.718 -17.803 1.00 94.12 183 ALA A O 1
ATOM 1346 N N . ALA A 1 184 ? 2.179 1.672 -15.937 1.00 92.31 184 ALA A N 1
ATOM 1347 C CA . ALA A 1 184 ? 3.491 1.996 -16.496 1.00 92.31 184 ALA A CA 1
ATOM 1348 C C . ALA A 1 184 ? 4.453 0.797 -16.562 1.00 92.31 184 ALA A C 1
ATOM 1350 O O . ALA A 1 184 ? 5.287 0.733 -17.464 1.00 92.31 184 ALA A O 1
ATOM 1351 N N . TRP A 1 185 ? 4.384 -0.122 -15.594 1.00 94.31 185 TRP A N 1
ATOM 1352 C CA . TRP A 1 185 ? 5.405 -1.160 -15.401 1.00 94.31 185 TRP A CA 1
ATOM 1353 C C . TRP A 1 185 ? 4.860 -2.586 -15.332 1.00 94.31 185 TRP A C 1
ATOM 1355 O O . TRP A 1 185 ? 5.637 -3.512 -15.112 1.00 94.31 185 TRP A O 1
ATOM 1365 N N . GLY A 1 186 ? 3.553 -2.791 -15.498 1.00 92.50 186 GLY A N 1
ATOM 1366 C CA . GLY A 1 186 ? 2.895 -4.086 -15.304 1.00 92.50 186 GLY A CA 1
ATOM 1367 C C . GLY A 1 186 ? 3.459 -5.215 -16.168 1.00 92.50 186 GLY A C 1
ATOM 1368 O O . GLY A 1 186 ? 3.452 -6.362 -15.730 1.00 92.50 186 GLY A O 1
ATOM 1369 N N . ASP A 1 187 ? 4.019 -4.881 -17.332 1.00 92.62 187 ASP A N 1
ATOM 1370 C CA . ASP A 1 187 ? 4.598 -5.848 -18.272 1.00 92.62 187 ASP A CA 1
ATOM 1371 C C . ASP A 1 187 ? 6.084 -6.147 -18.020 1.00 92.62 187 ASP A C 1
ATOM 1373 O O . ASP A 1 187 ? 6.653 -7.046 -18.638 1.00 92.62 187 ASP A O 1
ATOM 1377 N N . VAL A 1 188 ? 6.731 -5.427 -17.095 1.00 94.00 188 VAL A N 1
ATOM 1378 C CA . VAL A 1 188 ? 8.154 -5.630 -16.768 1.00 94.00 188 VAL A CA 1
ATOM 1379 C C . VAL A 1 188 ? 8.381 -6.972 -16.062 1.00 94.00 188 VAL A C 1
ATOM 1381 O O . VAL A 1 188 ? 9.472 -7.537 -16.127 1.00 94.00 188 VAL A O 1
ATOM 1384 N N . VAL A 1 189 ? 7.357 -7.497 -15.387 1.00 94.56 189 VAL A N 1
ATOM 1385 C CA . VAL A 1 189 ? 7.399 -8.786 -14.691 1.00 94.56 189 VAL A CA 1
ATOM 1386 C C . VAL A 1 189 ? 6.211 -9.615 -15.140 1.00 94.56 189 VAL A C 1
ATOM 1388 O O . VAL A 1 189 ? 5.068 -9.166 -15.066 1.00 94.56 189 VAL A O 1
ATOM 1391 N N . ARG A 1 190 ? 6.453 -10.857 -15.568 1.00 95.88 190 ARG A N 1
ATOM 1392 C CA . ARG A 1 190 ? 5.362 -11.750 -15.971 1.00 95.88 190 ARG A CA 1
ATOM 1393 C C . ARG A 1 190 ? 4.415 -12.005 -14.797 1.00 95.88 190 ARG A C 1
ATOM 1395 O O . ARG A 1 190 ? 4.832 -12.089 -13.644 1.00 95.88 190 ARG A O 1
ATOM 1402 N N . ALA A 1 191 ? 3.127 -12.183 -15.083 1.00 93.75 191 ALA A N 1
ATOM 1403 C CA . ALA A 1 191 ? 2.113 -12.322 -14.037 1.00 93.75 191 ALA A CA 1
ATOM 1404 C C . ALA A 1 191 ? 2.340 -13.529 -13.104 1.00 93.75 191 ALA A C 1
ATOM 1406 O O . ALA A 1 191 ? 2.015 -13.458 -11.920 1.00 93.75 191 ALA A O 1
ATOM 1407 N N . ASP A 1 192 ? 2.869 -14.638 -13.620 1.00 96.00 192 ASP A N 1
ATOM 1408 C CA . ASP A 1 192 ? 3.251 -15.820 -12.844 1.00 96.00 192 ASP A CA 1
ATOM 1409 C C . ASP A 1 192 ? 4.482 -15.573 -11.969 1.00 96.00 192 ASP A C 1
ATOM 1411 O O . ASP A 1 192 ? 4.449 -15.913 -10.786 1.00 96.00 192 ASP A O 1
ATOM 1415 N N . GLU A 1 193 ? 5.511 -14.918 -12.509 1.00 96.12 193 GLU A N 1
ATOM 1416 C CA . GLU A 1 193 ? 6.695 -14.508 -11.746 1.00 96.12 193 GLU A CA 1
ATOM 1417 C C . GLU A 1 193 ? 6.318 -13.537 -10.616 1.00 96.12 193 GLU A C 1
ATOM 1419 O O . GLU A 1 193 ? 6.696 -13.761 -9.467 1.00 96.12 193 GLU A O 1
ATOM 1424 N N . MET A 1 194 ? 5.500 -12.515 -10.901 1.00 96.75 194 MET A N 1
ATOM 1425 C CA . MET A 1 194 ? 5.014 -11.567 -9.891 1.00 96.75 194 MET A CA 1
ATOM 1426 C C . MET A 1 194 ? 4.283 -12.293 -8.758 1.00 96.75 194 MET A C 1
ATOM 1428 O O . MET A 1 194 ? 4.574 -12.056 -7.589 1.00 96.75 194 MET A O 1
ATOM 1432 N N . ARG A 1 195 ? 3.385 -13.235 -9.086 1.00 95.88 195 ARG A N 1
ATOM 1433 C CA . ARG A 1 195 ? 2.707 -14.047 -8.062 1.00 95.88 195 ARG A CA 1
ATOM 1434 C C . ARG A 1 195 ? 3.705 -14.817 -7.201 1.00 95.88 195 ARG A C 1
ATOM 1436 O O . ARG A 1 195 ? 3.569 -14.802 -5.985 1.00 95.88 195 ARG A O 1
ATOM 1443 N N . GLN A 1 196 ? 4.700 -15.468 -7.803 1.00 96.50 196 GLN A N 1
ATOM 1444 C CA . GLN A 1 196 ? 5.696 -16.247 -7.059 1.00 96.50 196 GLN A CA 1
ATOM 1445 C C . GLN A 1 196 ? 6.552 -15.369 -6.141 1.00 96.50 196 GLN A C 1
ATOM 1447 O O . GLN A 1 196 ? 6.711 -15.702 -4.965 1.00 96.50 196 GLN A O 1
ATOM 1452 N N . ILE A 1 197 ? 7.070 -14.248 -6.656 1.00 96.81 197 ILE A N 1
ATOM 1453 C CA . ILE A 1 197 ? 7.877 -13.301 -5.880 1.00 96.81 197 ILE A CA 1
ATOM 1454 C C . ILE A 1 197 ? 7.049 -12.759 -4.718 1.00 96.81 197 ILE A C 1
ATOM 1456 O O . ILE A 1 197 ? 7.456 -12.883 -3.565 1.00 96.81 197 ILE A O 1
ATOM 1460 N N . THR A 1 198 ? 5.866 -12.207 -4.995 1.00 96.81 198 THR A N 1
ATOM 1461 C CA . THR A 1 198 ? 5.033 -11.605 -3.954 1.00 96.81 198 THR A CA 1
ATOM 1462 C C . THR A 1 198 ? 4.596 -12.639 -2.920 1.00 96.81 198 THR A C 1
ATOM 1464 O O . THR A 1 198 ? 4.753 -12.392 -1.729 1.00 96.81 198 THR A O 1
ATOM 1467 N N . SER A 1 199 ? 4.130 -13.827 -3.325 1.00 96.19 199 SER A N 1
ATOM 1468 C CA . SER A 1 199 ? 3.755 -14.879 -2.371 1.00 96.19 199 SER A CA 1
ATOM 1469 C C . SER A 1 199 ? 4.914 -15.290 -1.465 1.00 96.19 199 SER A C 1
ATOM 1471 O O . SER A 1 199 ? 4.691 -15.466 -0.269 1.00 96.19 199 SER A O 1
ATOM 1473 N N . ARG A 1 200 ? 6.139 -15.397 -1.997 1.00 96.31 200 ARG A N 1
ATOM 1474 C CA . ARG A 1 200 ? 7.331 -15.686 -1.191 1.00 96.31 200 ARG A CA 1
ATOM 1475 C C . ARG A 1 200 ? 7.602 -14.572 -0.181 1.00 96.31 200 ARG A C 1
ATOM 1477 O O . ARG A 1 200 ? 7.659 -14.856 1.009 1.00 96.31 200 ARG A O 1
ATOM 1484 N N . ARG A 1 201 ? 7.681 -13.317 -0.638 1.00 95.94 201 ARG A N 1
ATOM 1485 C CA . ARG A 1 201 ? 7.967 -12.151 0.219 1.00 95.94 201 ARG A CA 1
ATOM 1486 C C . ARG A 1 201 ? 6.955 -12.005 1.355 1.00 95.94 201 ARG A C 1
ATOM 1488 O O . ARG A 1 201 ? 7.339 -11.774 2.497 1.00 95.94 201 ARG A O 1
ATOM 1495 N N . LEU A 1 202 ? 5.660 -12.155 1.056 1.00 96.38 202 LEU A N 1
ATOM 1496 C CA . LEU A 1 202 ? 4.609 -12.077 2.076 1.00 96.38 202 LEU A CA 1
ATOM 1497 C C . LEU A 1 202 ? 4.661 -13.271 3.036 1.00 96.38 202 LEU A C 1
ATOM 1499 O O . LEU A 1 202 ? 4.476 -13.093 4.237 1.00 96.38 202 LEU A O 1
ATOM 1503 N N . HIS A 1 203 ? 4.920 -14.480 2.530 1.00 95.62 203 HIS A N 1
ATOM 1504 C CA . HIS A 1 203 ? 5.044 -15.666 3.374 1.00 95.62 203 HIS A CA 1
ATOM 1505 C C . HIS A 1 203 ? 6.210 -15.537 4.353 1.00 95.62 203 HIS A C 1
ATOM 1507 O O . HIS A 1 203 ? 6.006 -15.724 5.546 1.00 95.62 203 HIS A O 1
ATOM 1513 N N . GLU A 1 204 ? 7.393 -15.165 3.865 1.00 94.56 204 GLU A N 1
ATOM 1514 C CA . GLU A 1 204 ? 8.593 -14.981 4.686 1.00 94.56 204 GLU A CA 1
ATOM 1515 C C . GLU A 1 204 ? 8.401 -13.900 5.752 1.00 94.56 204 GLU A C 1
ATOM 1517 O O . GLU A 1 204 ? 8.855 -14.072 6.882 1.00 94.56 204 GLU A O 1
ATOM 1522 N N . ALA A 1 205 ? 7.679 -12.823 5.423 1.00 94.19 205 ALA A N 1
ATOM 1523 C CA . ALA A 1 205 ? 7.314 -11.793 6.389 1.00 94.19 205 ALA A CA 1
ATOM 1524 C C . ALA A 1 205 ? 6.421 -12.344 7.512 1.00 94.19 205 ALA A C 1
ATOM 1526 O O . ALA A 1 205 ? 6.683 -12.067 8.676 1.00 94.19 205 ALA A O 1
ATOM 1527 N N . ILE A 1 206 ? 5.418 -13.165 7.175 1.00 95.25 206 ILE A N 1
ATOM 1528 C CA . ILE A 1 206 ? 4.488 -13.767 8.144 1.00 95.25 206 ILE A CA 1
ATOM 1529 C C . ILE A 1 206 ? 5.162 -14.860 8.989 1.00 95.25 206 ILE A C 1
ATOM 1531 O O . ILE A 1 206 ? 4.889 -14.975 10.184 1.00 95.25 206 ILE A O 1
ATOM 1535 N N . SER A 1 207 ? 5.993 -15.706 8.374 1.00 94.25 207 SER A N 1
ATOM 1536 C CA . SER A 1 207 ? 6.639 -16.851 9.033 1.00 94.25 207 SER A CA 1
ATOM 1537 C C . SER A 1 207 ? 7.946 -16.490 9.739 1.00 94.25 207 SER A C 1
ATOM 1539 O O . SER A 1 207 ? 8.539 -17.336 10.410 1.00 94.25 207 SER A O 1
ATOM 1541 N N . GLY A 1 208 ? 8.444 -15.270 9.539 1.00 88.62 208 GLY A N 1
ATOM 1542 C CA . GLY A 1 208 ? 9.706 -14.808 10.093 1.00 88.62 208 GLY A CA 1
ATOM 1543 C C . GLY A 1 208 ? 9.697 -14.802 11.622 1.00 88.62 208 GLY A C 1
ATOM 1544 O O . GLY A 1 208 ? 8.755 -14.347 12.260 1.00 88.62 208 GLY A O 1
ATOM 1545 N N . ALA A 1 209 ? 10.795 -15.252 12.237 1.00 79.25 209 ALA A N 1
ATOM 1546 C CA . ALA A 1 209 ? 10.955 -15.207 13.697 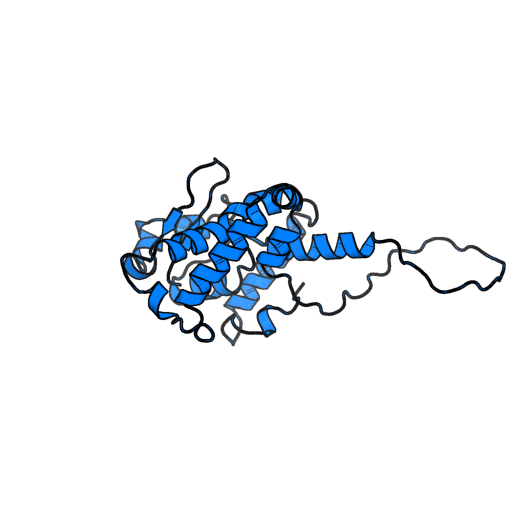1.00 79.25 209 ALA A CA 1
ATOM 1547 C C . ALA A 1 209 ? 11.021 -13.770 14.257 1.00 79.25 209 ALA A C 1
ATOM 1549 O O . ALA A 1 209 ? 10.880 -13.551 15.460 1.00 79.25 209 ALA A O 1
ATOM 1550 N N . LYS A 1 210 ? 11.285 -12.785 13.392 1.00 78.19 210 LYS A N 1
ATOM 1551 C CA . LYS A 1 210 ? 11.294 -11.357 13.711 1.00 78.19 210 LYS A CA 1
ATOM 1552 C C . LYS A 1 210 ? 10.158 -10.691 12.947 1.00 78.19 210 LYS A C 1
ATOM 1554 O O . LYS A 1 210 ? 9.970 -10.992 11.776 1.00 78.19 210 LYS A O 1
ATOM 1559 N N . ALA A 1 211 ? 9.491 -9.736 13.595 1.00 80.12 211 ALA A N 1
ATOM 1560 C CA . ALA A 1 211 ? 8.511 -8.879 12.935 1.00 80.12 211 ALA A CA 1
ATOM 1561 C C . ALA A 1 211 ? 9.114 -8.226 11.681 1.00 80.12 211 ALA A C 1
ATOM 1563 O O . ALA A 1 211 ? 10.284 -7.817 11.706 1.00 80.12 211 ALA A O 1
ATOM 1564 N N . ALA A 1 212 ? 8.305 -8.075 10.633 1.00 84.00 212 ALA A N 1
ATOM 1565 C CA . ALA A 1 212 ? 8.702 -7.532 9.333 1.00 84.00 212 ALA A CA 1
ATOM 1566 C C . ALA A 1 212 ? 8.950 -6.007 9.388 1.00 84.00 212 ALA A C 1
ATOM 1568 O O . ALA A 1 212 ? 8.219 -5.203 8.811 1.00 84.00 212 ALA A O 1
ATOM 1569 N N . LYS A 1 213 ? 9.973 -5.587 10.146 1.00 83.75 213 LYS A N 1
ATOM 1570 C CA . LYS A 1 213 ? 10.309 -4.183 10.419 1.00 83.75 213 LYS A CA 1
ATOM 1571 C C . LYS A 1 213 ? 11.814 -3.950 10.557 1.00 83.75 213 LYS A C 1
ATOM 1573 O O . LYS A 1 213 ? 12.536 -4.742 11.157 1.00 83.75 213 LYS A O 1
ATOM 1578 N N . GLY A 1 214 ? 12.280 -2.787 10.104 1.00 83.06 214 GLY A N 1
ATOM 1579 C CA . GLY A 1 214 ? 13.659 -2.322 10.292 1.00 83.06 214 GLY A CA 1
ATOM 1580 C C . GLY A 1 214 ? 14.523 -2.373 9.024 1.00 83.06 214 GLY A C 1
ATOM 1581 O O . GLY A 1 214 ? 14.016 -2.661 7.942 1.00 83.06 214 GLY A O 1
ATOM 1582 N N . PRO A 1 215 ? 15.837 -2.087 9.129 1.00 81.69 215 PRO A N 1
ATOM 1583 C CA . PRO A 1 215 ? 16.695 -1.822 7.966 1.00 81.69 215 PRO A CA 1
ATOM 1584 C C . PRO A 1 215 ? 16.814 -2.978 6.967 1.00 81.69 215 PRO A C 1
ATOM 1586 O O . PRO A 1 215 ? 17.025 -2.742 5.780 1.00 81.69 215 PRO A O 1
ATOM 1589 N N . HIS A 1 216 ? 16.668 -4.219 7.436 1.00 81.69 216 HIS A N 1
ATOM 1590 C CA . HIS A 1 216 ? 16.717 -5.408 6.587 1.00 81.69 216 HIS A CA 1
ATOM 1591 C C . HIS A 1 216 ? 15.566 -5.456 5.574 1.00 81.69 216 HIS A C 1
ATOM 1593 O O . HIS A 1 216 ? 15.744 -6.007 4.496 1.00 81.69 216 HIS A O 1
ATOM 1599 N N . MET A 1 217 ? 14.432 -4.800 5.856 1.00 84.75 217 MET A N 1
ATOM 1600 C CA . MET A 1 217 ? 13.316 -4.695 4.912 1.00 84.75 217 MET A CA 1
ATOM 1601 C C . MET A 1 217 ? 13.734 -3.982 3.626 1.00 84.75 217 MET A C 1
ATOM 1603 O O . MET A 1 217 ? 13.224 -4.270 2.553 1.00 84.75 217 MET A O 1
ATOM 1607 N N . ALA A 1 218 ? 14.714 -3.083 3.683 1.00 84.62 218 ALA A N 1
ATOM 1608 C CA . ALA A 1 218 ? 15.186 -2.404 2.486 1.00 84.62 218 ALA A CA 1
ATOM 1609 C C . ALA A 1 218 ? 16.112 -3.281 1.620 1.00 84.62 218 ALA A C 1
ATOM 1611 O O . ALA A 1 218 ? 16.518 -2.835 0.551 1.00 84.62 218 ALA A O 1
ATOM 1612 N N . GLN A 1 219 ? 16.491 -4.486 2.055 1.00 86.69 219 GLN A N 1
ATOM 1613 C CA . GLN A 1 219 ? 17.343 -5.385 1.274 1.00 86.69 219 GLN A CA 1
ATOM 1614 C C . GLN A 1 219 ? 16.525 -6.108 0.208 1.00 86.69 219 GLN A C 1
ATOM 1616 O O . GLN A 1 219 ? 15.386 -6.508 0.449 1.00 86.69 219 GLN A O 1
ATOM 1621 N N . ARG A 1 220 ? 17.116 -6.266 -0.976 1.00 86.75 220 ARG A N 1
ATOM 1622 C CA . ARG A 1 220 ? 16.508 -7.018 -2.069 1.00 86.75 220 ARG A CA 1
ATOM 1623 C C . ARG A 1 220 ? 16.475 -8.515 -1.761 1.00 86.75 220 ARG A C 1
ATOM 1625 O O . ARG A 1 220 ? 17.488 -9.092 -1.377 1.00 86.75 220 ARG A O 1
ATOM 1632 N N . ASP A 1 221 ? 15.309 -9.109 -1.975 1.00 83.69 221 ASP A N 1
ATOM 1633 C CA . ASP A 1 221 ? 14.931 -10.466 -1.569 1.00 83.69 221 ASP A CA 1
ATOM 1634 C C . ASP A 1 221 ? 14.334 -11.300 -2.732 1.00 83.69 221 ASP A C 1
ATOM 1636 O O . ASP A 1 221 ? 13.659 -12.302 -2.502 1.00 83.69 221 ASP A O 1
ATOM 1640 N N . PHE A 1 222 ? 14.587 -10.904 -3.991 1.00 86.69 222 PHE A N 1
ATOM 1641 C CA . PHE A 1 222 ? 14.123 -11.579 -5.217 1.00 86.69 222 PHE A CA 1
ATOM 1642 C C . PHE A 1 222 ? 15.014 -11.318 -6.443 1.00 86.69 222 PHE A C 1
ATOM 1644 O O . PHE A 1 222 ? 15.729 -10.281 -6.476 1.00 86.69 222 PHE A O 1
#

Foldseek 3Di:
DQWDWDDDPPPDAIDIDGCLVCPQCCVPVVVVLVQQQDPVDAAQAALCLLVLQCCCPRHVHHGANYQHLLVLLVLVVVVVVVPDDDDDDDDDDDDDDDDDDDPPDPDPDPFDFTDDPLVLLCVQPVNVVDPVNVVLVVLCVVLCCQPPVVNVHHVCLSNDPPRDPSVVVNNNVNHVCSVSSCVRRVVSADPVRSNVVVVVSNVCCNPPPDHCDDDCSRTDDD

pLDDT: mean 85.74, std 18.09, range [31.98, 98.5]

InterPro domains:
  IPR012337 Ribonuclease H-like superfamily [SSF53098] (5-184)
  IPR036397 Ribonuclease H superfamily [G3DSA:3.30.420.10] (2-191)

Secondary structure (DSSP, 8-state):
---EEE--SSSPPPEEE-HHHHGGGGTTTT-HHHHHH-SSSPEEESSTHHHHHHHHHHH-----SEEEHHHHHHHHHHHHHHHS---------------------------PBPPPHHHHHHH-HHHHTSTHHHHHHHHHHHHHHHH-GGGT--GGGGGSSSPPHHHHHHHHHTTTTHHHHHHHHTTSS-HHHHHHHHHHHHHHHHH-SS-S-SGGGGB---

Sequence (222 aa):
MLLAQLAADDGSPTVLIDIYRLQQSAFEEGGLRALLESTATRKLIFDGRADADALFHLHQTRLTNVCDCQVLCARHLDAAAAAAPSGSTTDGVATGSVPSSCVPSSRPLSQGRLPGLGKALEACPSLLAGKHGQSLAQLKKLAHALFVPELGGRYEVWKTRPLAPALMEYAAADVAHLHAMVAAWGDVVRADEMRQITSRRLHEAISGAKAAKGPHMAQRDF

Organism: NCBI:txid1460289